Protein AF-A0A351T7I1-F1 (afdb_monomer)

Structure (mmCIF, N/CA/C/O backbone):
data_AF-A0A351T7I1-F1
#
_entry.id   AF-A0A351T7I1-F1
#
loop_
_atom_site.group_PDB
_atom_site.id
_atom_site.type_symbol
_atom_site.label_atom_id
_atom_site.label_alt_id
_atom_site.label_comp_id
_atom_site.label_asym_id
_atom_site.label_entity_id
_atom_site.label_seq_id
_atom_site.pdbx_PDB_ins_code
_atom_site.Cartn_x
_atom_site.Cartn_y
_atom_site.Cartn_z
_atom_site.occupancy
_atom_site.B_iso_or_equiv
_atom_site.auth_seq_id
_atom_site.auth_comp_id
_atom_site.auth_asym_id
_atom_site.auth_atom_id
_atom_site.pdbx_PDB_model_num
ATOM 1 N N . MET A 1 1 ? -31.866 33.712 -40.958 1.00 35.97 1 MET A N 1
ATOM 2 C CA . MET A 1 1 ? -32.653 33.539 -39.718 1.00 35.97 1 MET A CA 1
ATOM 3 C C . MET A 1 1 ? -33.339 32.184 -39.784 1.00 35.97 1 MET A C 1
ATOM 5 O O . MET A 1 1 ? -33.929 31.928 -40.823 1.00 35.97 1 MET A O 1
ATOM 9 N N . PRO A 1 2 ? -33.329 31.370 -38.721 1.00 48.91 2 PRO A N 1
ATOM 10 C CA . PRO A 1 2 ? -32.141 30.896 -38.009 1.00 48.91 2 PRO A CA 1
ATOM 11 C C . PRO A 1 2 ? -32.182 29.360 -37.841 1.00 48.91 2 PRO A C 1
ATOM 13 O O . PRO A 1 2 ? -33.133 28.839 -37.269 1.00 48.91 2 PRO A O 1
ATOM 16 N N . ASP A 1 3 ? -31.134 28.650 -38.259 1.00 34.06 3 ASP A N 1
ATOM 17 C CA . ASP A 1 3 ? -30.883 27.289 -37.772 1.00 34.06 3 ASP A CA 1
ATOM 18 C C . ASP A 1 3 ? -29.971 27.391 -36.551 1.00 34.06 3 ASP A C 1
ATOM 20 O O . ASP A 1 3 ? -28.804 27.785 -36.634 1.00 34.06 3 ASP A O 1
ATOM 24 N N . SER A 1 4 ? -30.566 27.135 -35.390 1.00 43.66 4 SER A N 1
ATOM 25 C CA . SER A 1 4 ? -29.918 27.153 -34.087 1.00 43.66 4 SER A CA 1
ATOM 26 C C . SER A 1 4 ? -28.793 26.126 -34.033 1.00 43.66 4 SER A C 1
ATOM 28 O O . SER A 1 4 ? -29.023 24.922 -33.950 1.00 43.66 4 SER A O 1
ATOM 30 N N . VAL A 1 5 ? -27.561 26.629 -34.008 1.00 42.84 5 VAL A N 1
ATOM 31 C CA . VAL A 1 5 ? -26.395 25.911 -33.499 1.00 42.84 5 VAL A CA 1
ATOM 32 C C . VAL A 1 5 ? -26.657 25.635 -32.021 1.00 42.84 5 VAL A C 1
ATOM 34 O O . VAL A 1 5 ? -26.597 26.540 -31.189 1.00 42.84 5 VAL A O 1
ATOM 37 N N . ILE A 1 6 ? -26.982 24.386 -31.692 1.00 46.44 6 ILE A N 1
ATOM 38 C CA . ILE A 1 6 ? -26.954 23.908 -30.313 1.00 46.44 6 ILE A CA 1
ATOM 39 C C . ILE A 1 6 ? -25.480 23.895 -29.909 1.00 46.44 6 ILE A C 1
ATOM 41 O O . ILE A 1 6 ? -24.714 23.004 -30.267 1.00 46.44 6 ILE A O 1
ATOM 45 N N . ALA A 1 7 ? -25.074 24.946 -29.202 1.00 37.66 7 ALA A N 1
ATOM 46 C CA . ALA A 1 7 ? -23.860 24.963 -28.412 1.00 37.66 7 ALA A CA 1
ATOM 47 C C . ALA A 1 7 ? -24.045 23.973 -27.253 1.00 37.66 7 ALA A C 1
ATOM 49 O O . ALA A 1 7 ? -24.455 24.343 -26.153 1.00 37.66 7 ALA A O 1
ATOM 50 N N . GLU A 1 8 ? 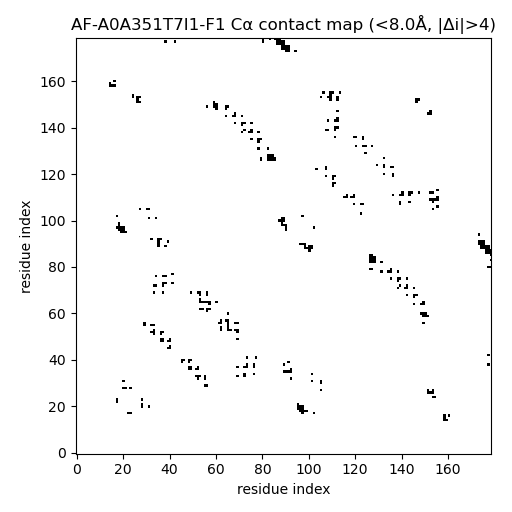-23.788 22.692 -27.514 1.00 33.78 8 GLU A N 1
ATOM 51 C CA . GLU A 1 8 ? -23.662 21.689 -26.462 1.00 33.78 8 GLU A CA 1
ATOM 52 C C . GLU A 1 8 ? -22.316 21.896 -25.764 1.00 33.78 8 GLU A C 1
ATOM 54 O O . GLU A 1 8 ? -21.260 21.387 -26.144 1.00 33.78 8 GLU A O 1
ATOM 59 N N . THR A 1 9 ? -22.381 22.759 -24.754 1.00 40.06 9 THR A N 1
ATOM 60 C CA . THR A 1 9 ? -21.375 23.020 -23.733 1.00 40.06 9 THR A CA 1
ATOM 61 C C . THR A 1 9 ? -20.811 21.703 -23.202 1.00 40.06 9 THR A C 1
ATOM 6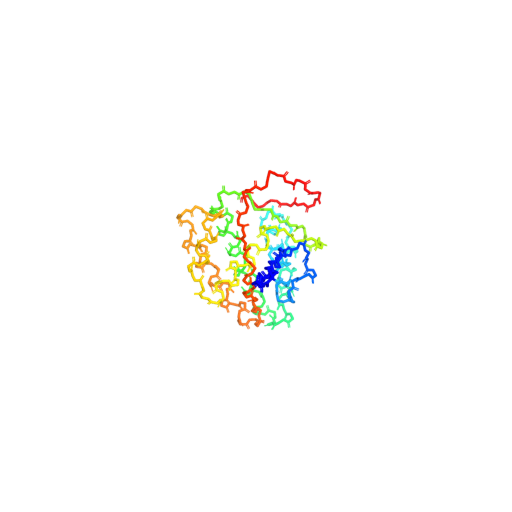3 O O . THR A 1 9 ? -21.379 21.067 -22.316 1.00 40.06 9 THR A O 1
ATOM 66 N N . SER A 1 10 ? -19.660 21.300 -23.741 1.00 37.66 10 SER A N 1
ATOM 67 C CA . SER A 1 10 ? -18.830 20.233 -23.191 1.00 37.66 10 SER A CA 1
ATOM 68 C C . SER A 1 10 ? -18.263 20.699 -21.854 1.00 37.66 10 SER A C 1
ATOM 70 O O . SER A 1 10 ? -17.194 21.304 -21.781 1.00 37.66 10 SER A O 1
ATOM 72 N N . ALA A 1 11 ? -18.999 20.420 -20.781 1.00 36.00 11 ALA A N 1
ATOM 73 C CA . ALA A 1 11 ? -18.494 20.444 -19.418 1.00 36.00 11 ALA A CA 1
ATOM 74 C C . ALA A 1 11 ? -17.509 19.276 -19.240 1.00 36.00 11 ALA A C 1
ATOM 76 O O . ALA A 1 11 ? -17.814 18.250 -18.636 1.00 36.00 11 ALA A O 1
ATOM 77 N N . LEU A 1 12 ? -16.312 19.419 -19.812 1.00 37.28 12 LEU A N 1
ATOM 78 C CA . LEU A 1 12 ? -15.151 18.629 -19.429 1.00 37.28 12 LEU A CA 1
ATOM 79 C C . LEU A 1 12 ? -14.762 19.079 -18.022 1.00 37.28 12 LEU A C 1
ATOM 81 O O . LEU A 1 12 ? -13.966 19.997 -17.839 1.00 37.28 12 LEU A O 1
ATOM 85 N N . SER A 1 13 ? -15.373 18.459 -17.017 1.00 38.31 13 SER A N 1
ATOM 86 C CA . SER A 1 13 ? -14.914 18.552 -15.640 1.00 38.31 13 SER A CA 1
ATOM 87 C C . SER A 1 13 ? -13.460 18.097 -15.620 1.00 38.31 13 SER A C 1
ATOM 89 O O . SER A 1 13 ? -13.172 16.914 -15.797 1.00 38.31 13 SER A O 1
ATOM 91 N N . THR A 1 14 ? -12.529 19.030 -15.442 1.00 42.66 14 THR A N 1
ATOM 92 C CA . THR A 1 14 ? -11.134 18.725 -15.138 1.00 42.66 14 THR A CA 1
ATOM 93 C C . THR A 1 14 ? -11.125 17.971 -13.813 1.00 42.66 14 THR A C 1
ATOM 95 O O . THR A 1 14 ? -11.139 18.582 -12.746 1.00 42.66 14 THR A O 1
ATOM 98 N N . ILE A 1 15 ? -11.193 16.638 -13.858 1.00 53.66 15 ILE A N 1
ATOM 99 C CA . ILE A 1 15 ? -11.090 15.806 -12.661 1.00 53.66 15 ILE A CA 1
ATOM 100 C C . ILE A 1 15 ? -9.642 15.936 -12.187 1.00 53.66 15 ILE A C 1
ATOM 102 O O . ILE A 1 15 ? -8.748 15.242 -12.662 1.00 53.66 15 ILE A O 1
ATOM 106 N N . SER A 1 16 ? -9.403 16.907 -11.309 1.00 62.88 16 SER A N 1
ATOM 107 C CA . SER A 1 16 ? -8.103 17.130 -10.691 1.00 62.88 16 SER A CA 1
ATOM 108 C C . SER A 1 16 ? -7.795 15.946 -9.782 1.00 62.88 16 SER A C 1
ATOM 110 O O . SER A 1 16 ? -8.595 15.621 -8.903 1.00 62.88 16 SER A O 1
ATOM 112 N N . SER A 1 17 ? -6.639 15.310 -9.975 1.00 73.44 17 SER A N 1
ATOM 113 C CA . SER A 1 17 ? -6.158 14.274 -9.059 1.00 73.44 17 SER A CA 1
ATOM 114 C C . SER A 1 17 ? -6.070 14.833 -7.633 1.00 73.44 17 SER A C 1
ATOM 116 O O . SER A 1 17 ? -5.727 16.012 -7.468 1.00 73.44 17 SER A O 1
ATOM 118 N N . PRO A 1 18 ? -6.375 14.028 -6.600 1.00 79.75 18 PRO A N 1
ATOM 119 C CA . PRO A 1 18 ? -6.247 14.473 -5.221 1.00 79.75 18 PRO A CA 1
ATOM 120 C C . PRO A 1 18 ? -4.785 14.816 -4.921 1.00 79.75 18 PRO A C 1
ATOM 122 O O . PRO A 1 18 ? -3.872 14.070 -5.266 1.00 79.75 18 PRO A O 1
ATOM 125 N N . THR A 1 19 ? -4.568 15.952 -4.268 1.00 85.62 19 THR A N 1
ATOM 126 C CA . THR A 1 19 ? -3.237 16.444 -3.864 1.00 85.62 19 THR A CA 1
ATOM 127 C C . THR A 1 19 ? -3.087 16.521 -2.350 1.00 85.62 19 THR A C 1
ATOM 129 O O . THR A 1 19 ? -2.018 16.866 -1.843 1.00 85.62 19 THR A O 1
ATOM 132 N N . LYS A 1 20 ? -4.145 16.185 -1.606 1.00 87.12 20 LYS A N 1
ATOM 133 C CA . LYS A 1 20 ? -4.181 16.166 -0.144 1.00 87.12 20 LYS A CA 1
ATOM 134 C C . LYS A 1 20 ? -4.864 14.904 0.367 1.00 87.12 20 LYS A C 1
ATOM 136 O O . LYS A 1 20 ? -5.772 14.373 -0.270 1.00 87.12 20 LYS A O 1
ATOM 141 N N . LEU A 1 21 ? -4.453 14.441 1.546 1.00 86.81 21 LEU A N 1
ATOM 142 C CA . LEU A 1 21 ? -5.051 13.267 2.187 1.00 86.81 21 LEU A CA 1
ATOM 143 C C . LEU A 1 21 ? -6.524 13.484 2.563 1.00 86.81 21 LEU A C 1
ATOM 145 O O . LEU A 1 21 ? -7.311 12.541 2.528 1.00 86.81 21 LEU A O 1
ATOM 149 N N . ASP A 1 22 ? -6.933 14.706 2.902 1.00 88.88 22 ASP A N 1
ATOM 150 C CA . ASP A 1 22 ? -8.320 15.026 3.265 1.00 88.88 22 ASP A CA 1
ATOM 151 C C . ASP A 1 22 ? -9.314 14.862 2.101 1.00 88.88 22 ASP A C 1
ATOM 153 O O . ASP A 1 22 ? -10.501 14.670 2.353 1.00 88.88 22 ASP A O 1
ATOM 157 N N . GLN A 1 23 ? -8.838 14.826 0.855 1.00 86.75 23 GLN A N 1
ATOM 158 C CA . GLN A 1 23 ? -9.645 14.572 -0.343 1.00 86.75 23 GLN A CA 1
ATOM 159 C C . GLN A 1 23 ? -9.907 13.079 -0.594 1.00 86.75 23 GLN A C 1
ATOM 161 O O . GLN A 1 23 ? -10.782 12.736 -1.384 1.00 86.75 23 GLN A O 1
ATOM 166 N N . LEU A 1 24 ? -9.162 12.190 0.068 1.00 88.31 24 LEU A N 1
ATOM 167 C CA . LEU A 1 24 ? -9.320 10.740 -0.053 1.00 88.31 24 LEU A CA 1
ATOM 168 C C . LEU A 1 24 ? -10.485 10.222 0.804 1.00 88.31 24 LEU A C 1
ATOM 170 O O . LEU A 1 24 ? -10.850 10.835 1.808 1.00 88.31 24 LEU A O 1
ATOM 174 N N . SER A 1 25 ? -11.044 9.060 0.473 1.00 90.31 25 SER A N 1
ATOM 175 C CA . SER A 1 25 ? -11.952 8.335 1.374 1.00 90.31 25 SER A CA 1
ATOM 176 C C . SER A 1 25 ? -11.238 7.908 2.664 1.00 90.31 25 SER A C 1
ATOM 178 O O . SER A 1 25 ? -10.008 7.862 2.735 1.00 90.31 25 SER A O 1
ATOM 180 N N . ARG A 1 26 ? -11.993 7.562 3.717 1.00 91.50 26 ARG A N 1
ATOM 181 C CA . ARG A 1 26 ? -11.400 7.087 4.982 1.00 91.50 26 ARG A CA 1
ATOM 182 C C . ARG A 1 26 ? -10.486 5.877 4.750 1.00 91.50 26 ARG A C 1
ATOM 184 O O . ARG A 1 26 ? -9.399 5.830 5.317 1.00 91.50 26 ARG A O 1
ATOM 191 N N . GLN A 1 27 ? -10.918 4.931 3.919 1.00 92.06 27 GLN A N 1
ATOM 192 C CA . GLN A 1 27 ? -10.184 3.707 3.597 1.00 92.06 27 GLN A CA 1
ATOM 193 C C . GLN A 1 27 ? -8.863 4.030 2.891 1.00 92.06 27 GLN A C 1
ATOM 195 O O . GLN A 1 27 ? -7.807 3.555 3.307 1.00 92.06 27 GLN A O 1
ATOM 200 N N . GLU A 1 28 ? -8.904 4.901 1.882 1.00 92.88 28 GLU A N 1
ATOM 201 C CA . GLU A 1 28 ? -7.706 5.361 1.175 1.00 92.88 28 GLU A CA 1
ATOM 202 C C . GLU A 1 28 ? -6.739 6.094 2.108 1.00 92.88 28 GLU A C 1
ATOM 204 O O . GLU A 1 28 ? -5.541 5.855 2.026 1.00 92.88 28 GLU A O 1
ATOM 209 N N . ARG A 1 29 ? -7.226 6.934 3.035 1.00 92.50 29 ARG A N 1
ATOM 210 C CA . ARG A 1 29 ? -6.361 7.618 4.015 1.00 92.50 29 ARG A CA 1
ATOM 211 C C . ARG A 1 29 ? -5.625 6.635 4.920 1.00 92.50 29 ARG A C 1
ATOM 213 O O . ARG A 1 29 ? -4.430 6.810 5.145 1.00 92.50 29 ARG A O 1
ATOM 220 N N . VAL A 1 30 ? -6.317 5.611 5.424 1.00 93.19 30 VAL A N 1
ATOM 221 C CA . VAL A 1 30 ? -5.700 4.570 6.263 1.00 93.19 30 VAL A CA 1
ATOM 222 C C . VAL A 1 30 ? -4.596 3.858 5.484 1.00 93.19 30 VAL A C 1
ATOM 224 O O . VAL A 1 30 ? -3.469 3.763 5.969 1.00 93.19 30 VAL A O 1
ATOM 227 N N . VAL A 1 31 ? -4.878 3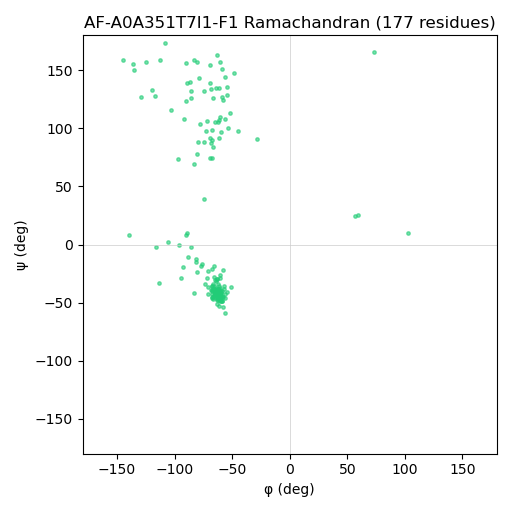.434 4.249 1.00 94.38 31 VAL A N 1
ATOM 228 C CA . VAL A 1 31 ? -3.883 2.751 3.409 1.00 94.38 31 VAL A CA 1
ATOM 229 C C . VAL A 1 31 ? -2.747 3.690 2.988 1.00 94.38 31 VAL A C 1
ATOM 231 O O . VAL A 1 31 ? -1.600 3.259 2.964 1.00 94.38 31 VAL A O 1
ATOM 234 N N . ALA A 1 32 ? -3.007 4.973 2.734 1.00 93.69 32 ALA A N 1
ATOM 235 C CA . ALA A 1 32 ? -1.982 5.963 2.394 1.00 93.69 32 ALA A CA 1
ATOM 236 C C . ALA A 1 32 ? -0.992 6.184 3.546 1.00 93.69 32 ALA A C 1
ATOM 238 O O . ALA A 1 32 ? 0.222 6.168 3.348 1.00 93.69 32 ALA A O 1
ATOM 239 N N . LEU A 1 33 ? -1.499 6.349 4.771 1.00 92.69 33 LEU A N 1
ATOM 240 C CA . LEU A 1 33 ? -0.660 6.480 5.964 1.00 92.69 33 LEU A CA 1
ATOM 241 C C . LEU A 1 33 ? 0.127 5.193 6.231 1.00 92.69 33 LEU A C 1
ATOM 243 O O . LEU A 1 33 ? 1.318 5.243 6.539 1.00 92.69 33 LEU A O 1
ATOM 247 N N . ALA A 1 34 ? -0.512 4.037 6.047 1.00 93.81 34 ALA A N 1
ATOM 248 C CA . ALA A 1 34 ? 0.144 2.742 6.137 1.00 93.81 34 ALA A CA 1
ATOM 249 C C . ALA A 1 34 ? 1.274 2.599 5.097 1.00 93.81 34 ALA A C 1
ATOM 251 O O . ALA A 1 34 ? 2.382 2.189 5.439 1.00 93.81 34 ALA A O 1
ATOM 252 N N . LEU A 1 35 ? 1.043 2.999 3.843 1.00 93.44 35 LEU A N 1
ATOM 253 C CA . LEU A 1 35 ? 2.059 3.015 2.787 1.00 93.44 35 LEU A CA 1
ATOM 254 C C . LEU A 1 35 ? 3.277 3.844 3.208 1.00 93.44 35 LEU A C 1
ATOM 256 O O . LEU A 1 35 ? 4.407 3.373 3.093 1.00 93.44 35 LEU A O 1
ATOM 260 N N . ARG A 1 36 ? 3.059 5.039 3.767 1.00 93.38 36 ARG A N 1
ATOM 261 C CA . ARG A 1 36 ? 4.147 5.899 4.260 1.00 93.38 36 ARG A CA 1
ATOM 262 C C . ARG A 1 36 ? 4.937 5.268 5.388 1.00 93.38 36 ARG A C 1
ATOM 264 O O . ARG A 1 36 ? 6.161 5.297 5.345 1.00 93.38 36 ARG A O 1
ATOM 271 N N . HIS A 1 37 ? 4.263 4.689 6.381 1.00 92.25 37 HIS A N 1
ATOM 272 C CA . HIS A 1 37 ? 4.944 4.001 7.478 1.00 92.25 37 HIS A CA 1
ATOM 273 C C . HIS A 1 37 ? 5.731 2.780 6.990 1.00 92.25 37 HIS A C 1
ATOM 275 O O . HIS A 1 37 ? 6.837 2.547 7.471 1.00 92.25 37 HIS A O 1
ATOM 281 N N . ALA A 1 38 ? 5.207 2.036 6.013 1.00 91.81 38 ALA A N 1
ATOM 282 C CA . ALA A 1 38 ? 5.911 0.908 5.412 1.00 91.81 38 ALA A CA 1
ATOM 283 C C . ALA A 1 38 ? 7.153 1.360 4.623 1.00 91.81 38 ALA A C 1
ATOM 285 O O . ALA A 1 38 ? 8.227 0.801 4.824 1.00 91.81 38 ALA A O 1
ATOM 286 N N . MET A 1 39 ? 7.034 2.388 3.775 1.00 91.06 39 MET A N 1
ATOM 287 C CA . MET A 1 39 ? 8.170 2.945 3.025 1.00 91.06 39 MET A CA 1
ATOM 288 C C . MET A 1 39 ? 9.226 3.536 3.964 1.00 91.06 39 MET A C 1
ATOM 290 O O . MET A 1 39 ? 10.406 3.226 3.837 1.00 91.06 39 MET A O 1
ATOM 294 N N . HIS A 1 40 ? 8.806 4.307 4.972 1.00 89.38 40 HIS A N 1
ATOM 295 C CA . HIS A 1 40 ? 9.717 4.861 5.971 1.00 89.38 40 HIS A CA 1
ATOM 296 C C . HIS A 1 40 ? 10.418 3.766 6.788 1.00 89.38 40 HIS A C 1
ATOM 298 O O . HIS A 1 40 ? 11.615 3.864 7.029 1.00 89.38 40 HIS A O 1
ATOM 304 N N . GLY A 1 41 ? 9.704 2.704 7.172 1.00 87.62 41 GLY A N 1
ATOM 305 C CA . GLY A 1 41 ? 10.278 1.575 7.906 1.00 87.62 41 GLY A CA 1
ATOM 306 C C . GLY A 1 41 ? 11.215 0.689 7.076 1.00 87.62 41 GLY A C 1
ATOM 307 O O . GLY A 1 41 ? 12.043 -0.004 7.655 1.00 87.62 41 GLY A O 1
ATOM 308 N N . ILE A 1 42 ? 11.093 0.691 5.743 1.00 85.62 42 ILE A N 1
ATOM 309 C CA . ILE A 1 42 ? 12.002 -0.033 4.837 1.00 85.62 42 ILE A CA 1
ATOM 310 C C . ILE A 1 42 ? 13.270 0.779 4.565 1.00 85.62 42 ILE A C 1
ATOM 312 O O . ILE A 1 42 ? 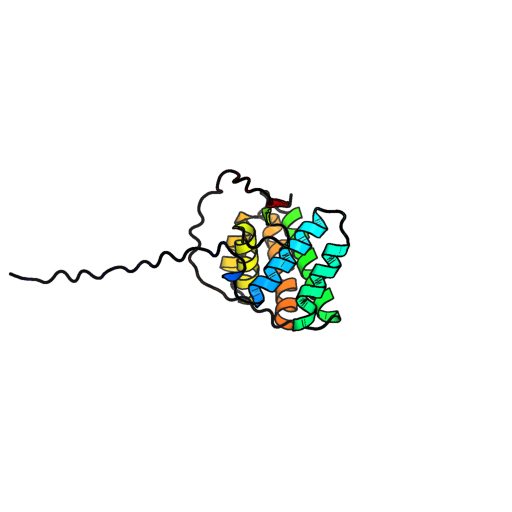14.357 0.210 4.561 1.00 85.62 42 ILE A O 1
ATOM 316 N N . CYS A 1 43 ? 13.144 2.093 4.364 1.00 81.38 43 CYS A N 1
ATOM 317 C CA . CYS A 1 43 ? 14.291 2.968 4.111 1.00 81.38 43 CYS A CA 1
ATOM 318 C C . CYS A 1 43 ? 15.049 3.368 5.390 1.00 81.38 43 CYS A C 1
ATOM 320 O O . CYS A 1 43 ? 16.210 3.762 5.317 1.00 81.38 43 CYS A O 1
ATOM 322 N N . GLY A 1 44 ? 14.387 3.336 6.548 1.00 78.88 44 GLY A N 1
ATOM 323 C CA . GLY A 1 44 ? 14.919 3.808 7.825 1.00 78.88 44 GLY A CA 1
ATOM 324 C C . GLY A 1 44 ? 15.250 2.692 8.817 1.00 78.88 44 GLY A C 1
ATOM 325 O O . GLY A 1 44 ? 14.939 1.523 8.617 1.00 78.88 44 GLY A O 1
ATOM 326 N N . THR A 1 45 ? 15.858 3.073 9.941 1.00 67.50 45 THR A N 1
ATOM 327 C CA . THR A 1 45 ? 16.146 2.179 11.080 1.00 67.50 45 THR A CA 1
ATOM 328 C C . THR A 1 45 ? 15.078 2.244 12.177 1.00 67.50 45 THR A C 1
ATOM 330 O O . THR A 1 45 ? 15.183 1.546 13.189 1.00 67.50 45 THR A O 1
ATOM 333 N N . ASP A 1 46 ? 14.040 3.068 11.998 1.00 77.62 46 ASP A N 1
ATOM 334 C CA . ASP A 1 46 ? 13.007 3.268 13.008 1.00 77.62 46 ASP A CA 1
ATOM 335 C C . ASP A 1 46 ? 11.995 2.115 13.035 1.00 77.62 46 ASP A C 1
ATOM 337 O O . ASP A 1 46 ? 11.076 2.008 12.217 1.00 77.62 46 ASP A O 1
ATOM 341 N N . SER A 1 47 ? 12.139 1.264 14.049 1.00 78.19 47 SER A N 1
ATOM 342 C CA . SER A 1 47 ? 11.218 0.157 14.293 1.00 78.19 47 SER A CA 1
ATOM 343 C C . SER A 1 47 ? 9.810 0.600 14.724 1.00 78.19 47 SER A C 1
ATOM 345 O O . SER A 1 47 ? 8.857 -0.163 14.540 1.00 78.19 47 SER A O 1
ATOM 347 N N . ALA A 1 48 ? 9.635 1.827 15.240 1.00 85.00 48 ALA A N 1
ATOM 348 C CA . ALA A 1 48 ? 8.330 2.337 15.664 1.00 85.00 48 ALA A CA 1
ATOM 349 C C . ALA A 1 48 ? 7.364 2.504 14.481 1.00 85.00 48 ALA A C 1
ATOM 351 O O . ALA A 1 48 ? 6.152 2.324 14.639 1.00 85.00 48 ALA A O 1
ATOM 352 N N . CYS A 1 49 ? 7.888 2.738 13.274 1.00 83.81 49 CYS A N 1
ATOM 353 C CA . CYS A 1 49 ? 7.098 2.798 12.046 1.00 83.81 49 CYS A CA 1
ATOM 354 C C . CYS A 1 49 ? 6.289 1.517 11.798 1.00 83.81 49 CYS A C 1
ATOM 356 O O . CYS A 1 49 ? 5.137 1.596 11.370 1.00 83.81 49 CYS A O 1
ATOM 358 N N . TRP A 1 50 ? 6.822 0.344 12.152 1.00 86.50 50 TRP A N 1
ATOM 359 C CA . TRP A 1 50 ? 6.085 -0.918 12.047 1.00 86.50 50 TRP A CA 1
ATOM 360 C C . TRP A 1 50 ? 4.921 -0.991 13.033 1.00 86.50 50 TRP A C 1
ATOM 362 O O . TRP A 1 50 ? 3.861 -1.518 12.694 1.00 86.50 50 TRP A O 1
ATOM 372 N N . SER A 1 51 ? 5.088 -0.426 14.230 1.00 88.75 51 SER A N 1
ATOM 373 C CA . SER A 1 51 ? 4.014 -0.337 15.221 1.00 88.75 51 SER A CA 1
ATOM 374 C C . SER A 1 51 ? 2.893 0.586 14.765 1.00 88.75 51 SER A C 1
ATOM 376 O O . SER A 1 51 ? 1.723 0.205 14.822 1.00 88.75 51 SER A O 1
ATOM 378 N N . HIS A 1 52 ? 3.238 1.760 14.236 1.00 88.75 52 HIS A N 1
ATOM 379 C CA . HIS A 1 52 ? 2.262 2.679 13.654 1.00 88.75 52 HIS A CA 1
ATOM 380 C C . HIS A 1 52 ? 1.545 2.068 12.445 1.00 88.75 52 HIS A C 1
ATOM 382 O O . HIS A 1 52 ? 0.327 2.209 12.321 1.00 88.75 52 HIS A O 1
ATOM 388 N N . LEU A 1 53 ? 2.270 1.305 11.620 1.00 89.62 53 LEU A N 1
ATOM 389 C CA . LEU A 1 53 ? 1.716 0.608 10.466 1.00 89.62 53 LEU A CA 1
ATOM 390 C C . LEU A 1 53 ? 0.563 -0.321 10.850 1.00 89.62 53 LEU A C 1
ATOM 392 O O . LEU A 1 53 ? -0.549 -0.148 10.360 1.00 89.62 53 LEU A O 1
ATOM 396 N N . TRP A 1 54 ? 0.790 -1.300 11.731 1.00 89.88 54 TRP A N 1
ATOM 397 C CA . TRP A 1 54 ? -0.290 -2.225 12.090 1.00 89.88 54 TRP A CA 1
ATOM 398 C C . TRP A 1 54 ? -1.351 -1.549 12.967 1.00 89.88 54 TRP A C 1
ATOM 400 O O . TRP A 1 54 ? -2.525 -1.897 12.867 1.00 89.88 54 TRP A O 1
ATOM 410 N N . THR A 1 55 ? -0.993 -0.544 13.771 1.00 91.69 55 THR A N 1
ATOM 411 C CA . THR A 1 55 ? -1.982 0.202 14.570 1.00 91.69 55 THR A CA 1
ATOM 412 C C . THR A 1 55 ? -2.982 0.948 13.682 1.00 91.69 55 THR A C 1
ATOM 414 O O . THR A 1 55 ? -4.141 1.066 14.063 1.00 91.69 55 THR A O 1
ATOM 417 N N . SER A 1 56 ? -2.588 1.367 12.471 1.00 89.56 56 SER A N 1
ATOM 418 C CA . SER A 1 56 ? -3.502 2.011 11.514 1.00 89.56 56 SER A CA 1
ATOM 419 C C . SER A 1 56 ? -4.654 1.106 11.052 1.00 89.56 56 SER A C 1
ATOM 421 O O . SER A 1 56 ? -5.748 1.599 10.804 1.00 89.56 56 SER A O 1
ATOM 423 N N . PHE A 1 57 ? -4.438 -0.214 11.004 1.00 91.25 57 PHE A N 1
ATOM 424 C CA . PHE A 1 57 ? -5.445 -1.202 10.596 1.00 91.25 57 PHE A CA 1
ATOM 425 C C . PHE A 1 57 ? -6.240 -1.788 11.770 1.00 91.25 57 PHE A C 1
ATOM 427 O O . PHE A 1 57 ? -7.312 -2.363 11.579 1.00 91.25 57 PHE A O 1
ATOM 434 N N . ALA A 1 58 ? -5.714 -1.685 12.995 1.00 91.94 58 ALA A N 1
ATOM 435 C CA . ALA A 1 58 ? -6.309 -2.303 14.178 1.00 91.94 58 ALA A CA 1
ATOM 436 C C . ALA A 1 58 ? -7.769 -1.884 14.451 1.00 91.94 58 ALA A C 1
ATOM 438 O O . ALA A 1 58 ? -8.543 -2.770 14.823 1.00 91.94 58 ALA A O 1
ATOM 439 N N . PRO A 1 59 ? -8.186 -0.617 14.237 1.00 92.00 59 PRO A N 1
ATOM 440 C CA . PRO A 1 59 ? -9.580 -0.213 14.408 1.00 92.00 59 PRO A CA 1
ATOM 441 C C . PRO A 1 59 ? -10.563 -0.953 13.494 1.00 92.00 59 PRO A C 1
ATOM 443 O O . PRO A 1 59 ? -11.719 -1.121 13.870 1.00 92.00 59 PRO A O 1
ATOM 446 N N . ASP A 1 60 ? -10.123 -1.394 12.314 1.00 90.81 60 ASP A N 1
ATOM 447 C CA . ASP A 1 60 ? -11.013 -1.963 11.298 1.00 90.81 60 ASP A CA 1
ATOM 448 C C . ASP A 1 60 ? -11.091 -3.499 11.361 1.00 90.81 60 ASP A C 1
ATOM 450 O O . ASP A 1 60 ? -12.126 -4.079 11.034 1.00 90.81 60 ASP A O 1
ATOM 454 N N . CYS A 1 61 ? -10.028 -4.179 11.812 1.00 89.81 61 CYS A N 1
ATOM 455 C CA . CYS A 1 61 ? -9.982 -5.650 11.806 1.00 89.81 61 CYS A CA 1
ATOM 456 C C . CYS A 1 61 ? -9.353 -6.319 13.027 1.00 89.81 61 CYS A C 1
ATOM 458 O O . CYS A 1 61 ? -9.164 -7.538 13.054 1.00 89.81 61 CYS A O 1
ATOM 460 N N . GLY A 1 62 ? -9.056 -5.540 14.063 1.00 92.44 62 GLY A N 1
ATOM 461 C CA . GLY A 1 62 ? -8.415 -6.033 15.270 1.00 92.44 62 GLY A CA 1
ATOM 462 C C . GLY A 1 62 ? -6.933 -6.355 15.071 1.00 92.44 62 GLY A C 1
ATOM 463 O O . GLY A 1 62 ? -6.408 -6.468 13.964 1.00 92.44 62 GLY A O 1
ATOM 464 N N . VAL A 1 63 ? -6.230 -6.516 16.190 1.00 92.25 63 VAL A N 1
ATOM 465 C CA . VAL A 1 63 ? -4.760 -6.554 16.234 1.00 92.25 63 VAL A CA 1
ATOM 466 C C . VAL A 1 63 ? -4.158 -7.689 15.395 1.00 92.25 63 VAL A C 1
ATOM 468 O O . VAL A 1 63 ? -3.155 -7.496 14.708 1.00 92.25 63 VAL A O 1
ATOM 471 N N . ALA A 1 64 ? -4.754 -8.884 15.435 1.00 91.75 64 ALA A N 1
ATOM 472 C CA . ALA A 1 64 ? -4.211 -10.047 14.735 1.00 91.75 64 ALA A CA 1
ATOM 473 C C . ALA A 1 64 ? -4.279 -9.894 13.205 1.00 91.75 64 ALA A C 1
ATOM 475 O O . ALA A 1 64 ? -3.289 -10.150 12.518 1.00 91.75 64 ALA A O 1
ATOM 476 N N . ALA A 1 65 ? -5.421 -9.453 12.666 1.00 91.00 65 ALA A N 1
ATOM 477 C CA . ALA A 1 65 ? -5.574 -9.215 11.231 1.00 91.00 65 ALA A CA 1
ATOM 478 C C . ALA A 1 65 ? -4.781 -7.981 10.782 1.00 91.00 65 ALA A C 1
ATOM 480 O O . ALA A 1 65 ? -4.132 -8.018 9.739 1.00 91.00 65 ALA A O 1
ATOM 481 N N . ALA A 1 66 ? -4.720 -6.945 11.616 1.00 92.62 66 ALA A N 1
ATOM 482 C CA . ALA A 1 66 ? -3.933 -5.748 11.362 1.00 92.62 66 ALA A CA 1
ATOM 483 C C . ALA A 1 66 ? -2.432 -6.034 11.188 1.00 92.62 66 ALA A C 1
ATOM 485 O O . ALA A 1 66 ? -1.793 -5.496 10.285 1.00 92.62 66 ALA A O 1
ATOM 486 N N . ARG A 1 67 ? -1.86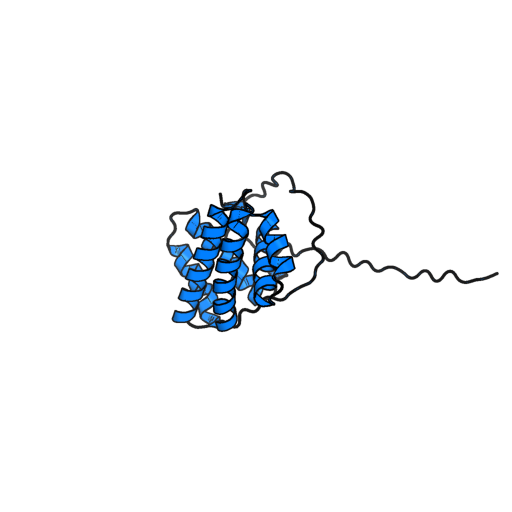1 -6.940 11.993 1.00 93.25 67 ARG A N 1
ATOM 487 C CA . ARG A 1 67 ? -0.467 -7.388 11.819 1.00 93.25 67 ARG A CA 1
ATOM 488 C C . ARG A 1 67 ? -0.254 -8.144 10.510 1.00 93.25 67 ARG A C 1
ATOM 490 O O . ARG A 1 67 ? 0.772 -7.951 9.861 1.00 93.25 67 ARG A O 1
ATOM 497 N N . LYS A 1 68 ? -1.224 -8.964 10.091 1.00 94.25 68 LYS A N 1
ATOM 498 C CA . LYS A 1 68 ? -1.184 -9.629 8.778 1.00 94.25 68 LYS A CA 1
ATOM 499 C C . LYS A 1 68 ? -1.246 -8.606 7.641 1.00 94.25 68 LYS A C 1
ATOM 501 O O . LYS A 1 68 ? -0.472 -8.723 6.696 1.00 94.25 68 LYS A O 1
ATOM 506 N N . ALA A 1 69 ? -2.106 -7.592 7.757 1.00 94.12 69 ALA A N 1
ATOM 507 C CA . ALA A 1 69 ? -2.234 -6.515 6.774 1.00 94.12 69 ALA A CA 1
ATOM 508 C C . ALA A 1 69 ? -0.926 -5.725 6.649 1.00 94.12 69 ALA A C 1
ATOM 510 O O . ALA A 1 69 ? -0.412 -5.549 5.547 1.00 94.12 69 ALA A O 1
ATOM 511 N N . ALA A 1 70 ? -0.331 -5.348 7.783 1.00 93.56 70 ALA A N 1
ATOM 512 C CA . ALA A 1 70 ? 0.969 -4.689 7.836 1.00 93.56 70 ALA A CA 1
ATOM 513 C C . ALA A 1 70 ? 2.078 -5.533 7.189 1.00 93.56 70 ALA A C 1
ATOM 515 O O . ALA A 1 70 ? 2.851 -5.016 6.388 1.00 93.56 70 ALA A O 1
ATOM 516 N N . GLY A 1 71 ? 2.134 -6.836 7.482 1.00 94.06 71 GLY A N 1
ATOM 517 C CA . GLY A 1 71 ? 3.112 -7.746 6.881 1.00 94.06 71 GLY A CA 1
ATOM 518 C C . GLY A 1 71 ? 2.947 -7.895 5.365 1.00 94.06 71 GLY A C 1
ATOM 519 O O . GLY A 1 71 ? 3.940 -7.858 4.635 1.00 94.06 71 GLY A O 1
ATOM 520 N N . ALA A 1 72 ? 1.707 -8.016 4.882 1.00 95.62 72 ALA A N 1
ATOM 521 C CA . ALA A 1 72 ? 1.408 -8.085 3.453 1.00 95.62 72 ALA A CA 1
ATOM 522 C C . ALA A 1 72 ? 1.770 -6.778 2.732 1.00 95.62 72 ALA A C 1
ATOM 524 O O . ALA A 1 72 ? 2.366 -6.814 1.657 1.00 95.62 72 ALA A O 1
ATOM 525 N N . LEU A 1 73 ? 1.485 -5.630 3.354 1.00 95.56 73 LEU A N 1
ATOM 526 C CA . LEU A 1 73 ? 1.838 -4.319 2.818 1.00 95.56 73 LEU A CA 1
ATOM 527 C C . LEU A 1 73 ? 3.357 -4.126 2.768 1.00 95.56 73 LEU A C 1
ATOM 529 O O . LEU A 1 73 ? 3.895 -3.702 1.751 1.00 95.56 73 LEU A O 1
ATOM 533 N N . ALA A 1 74 ? 4.064 -4.522 3.825 1.00 93.44 74 ALA A N 1
ATOM 534 C CA . ALA A 1 74 ? 5.522 -4.505 3.859 1.00 93.44 74 ALA A CA 1
ATOM 535 C C . ALA A 1 74 ? 6.131 -5.382 2.755 1.00 93.44 74 ALA A C 1
ATOM 537 O O . ALA A 1 74 ? 7.118 -5.005 2.130 1.00 93.44 74 ALA A O 1
ATOM 538 N N . ALA A 1 75 ? 5.548 -6.560 2.508 1.00 94.25 75 ALA A N 1
ATOM 539 C CA . ALA A 1 75 ? 5.988 -7.445 1.436 1.00 94.25 75 ALA A CA 1
ATOM 540 C C . ALA A 1 75 ? 5.759 -6.822 0.053 1.00 94.25 75 ALA A C 1
ATOM 542 O O . ALA A 1 75 ? 6.651 -6.899 -0.784 1.00 94.25 75 ALA A O 1
ATOM 543 N N . PHE A 1 76 ? 4.614 -6.172 -0.163 1.00 95.56 76 PHE A N 1
ATOM 544 C CA . PHE A 1 76 ? 4.342 -5.419 -1.387 1.00 95.56 76 PHE A CA 1
ATOM 545 C C . PHE A 1 76 ? 5.368 -4.302 -1.617 1.00 95.56 76 PHE A C 1
ATOM 547 O O . PHE A 1 76 ? 5.948 -4.239 -2.695 1.00 95.56 76 PHE A O 1
ATOM 554 N N . ILE A 1 77 ? 5.664 -3.481 -0.604 1.00 94.31 77 ILE A N 1
ATOM 555 C CA . ILE A 1 77 ? 6.639 -2.389 -0.755 1.00 94.31 77 ILE A CA 1
ATOM 556 C C . ILE A 1 77 ? 8.060 -2.909 -0.976 1.00 94.31 77 ILE A C 1
ATOM 558 O O . ILE A 1 77 ? 8.802 -2.314 -1.749 1.00 94.31 77 ILE A O 1
ATOM 562 N N . ARG A 1 78 ? 8.439 -4.044 -0.377 1.00 93.00 78 ARG A N 1
ATOM 563 C CA . ARG A 1 78 ? 9.728 -4.681 -0.685 1.00 93.00 78 ARG A CA 1
ATOM 564 C C . ARG A 1 78 ? 9.819 -5.129 -2.139 1.00 93.00 78 ARG A C 1
ATOM 566 O O . ARG A 1 78 ? 10.826 -4.853 -2.768 1.00 93.00 78 ARG A O 1
ATOM 573 N N . GLN A 1 79 ? 8.778 -5.772 -2.672 1.00 94.19 79 GLN A N 1
ATOM 574 C CA . GLN A 1 79 ? 8.749 -6.161 -4.088 1.00 94.19 79 GLN A CA 1
ATOM 575 C C . GLN A 1 79 ? 8.815 -4.937 -5.002 1.00 94.19 79 GLN A C 1
ATOM 577 O O . GLN A 1 79 ? 9.555 -4.929 -5.981 1.00 94.19 79 GLN A O 1
ATOM 582 N N . LEU A 1 80 ? 8.094 -3.875 -4.638 1.00 93.25 80 LEU A N 1
ATOM 583 C CA . LEU A 1 80 ? 8.144 -2.603 -5.345 1.00 93.25 80 LEU A CA 1
ATOM 584 C C . LEU A 1 80 ? 9.561 -2.027 -5.372 1.00 93.25 80 LEU A C 1
ATOM 586 O O . LEU A 1 80 ? 10.031 -1.708 -6.451 1.00 93.25 80 LEU A O 1
ATOM 590 N N . ALA A 1 81 ? 10.250 -1.969 -4.231 1.00 91.56 81 ALA A N 1
ATOM 591 C CA . ALA A 1 81 ? 11.638 -1.510 -4.153 1.00 91.56 81 ALA A CA 1
ATOM 592 C C . ALA A 1 81 ? 12.599 -2.405 -4.955 1.00 91.56 81 ALA A C 1
ATOM 594 O O . ALA A 1 81 ? 13.458 -1.913 -5.671 1.00 91.56 81 ALA A O 1
ATOM 595 N N . THR A 1 82 ? 12.438 -3.731 -4.887 1.00 92.50 82 THR A N 1
ATOM 596 C CA . THR A 1 82 ? 13.317 -4.681 -5.591 1.00 92.50 82 THR A CA 1
ATOM 597 C C . THR A 1 82 ? 13.264 -4.535 -7.110 1.00 92.50 82 THR A C 1
ATOM 599 O O . THR A 1 82 ? 14.295 -4.672 -7.761 1.00 92.50 82 THR A O 1
ATOM 602 N N . HIS A 1 83 ? 12.085 -4.268 -7.675 1.00 93.12 83 HIS A N 1
ATOM 603 C CA . HIS A 1 83 ? 11.904 -4.207 -9.127 1.00 93.12 83 HIS A CA 1
ATOM 604 C C . HIS A 1 83 ? 11.751 -2.785 -9.674 1.00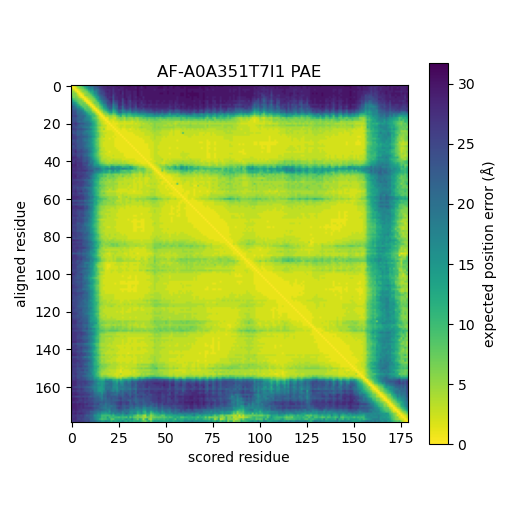 93.12 83 HIS A C 1
ATOM 606 O O . HIS A 1 83 ? 11.533 -2.635 -10.878 1.00 93.12 83 HIS A O 1
ATOM 612 N N . ALA A 1 84 ? 11.829 -1.757 -8.821 1.00 91.81 84 ALA A N 1
ATOM 613 C CA . ALA A 1 84 ? 11.610 -0.372 -9.210 1.00 91.81 84 ALA A CA 1
ATOM 614 C C . ALA A 1 84 ? 12.593 0.070 -10.306 1.00 91.81 84 ALA A C 1
ATOM 616 O O . ALA A 1 84 ? 13.806 -0.020 -10.155 1.00 91.81 84 ALA A O 1
ATOM 617 N N . THR A 1 85 ? 12.067 0.608 -11.407 1.00 89.94 85 THR A N 1
ATOM 618 C CA . THR A 1 85 ? 12.863 1.203 -12.499 1.00 89.94 85 THR A CA 1
ATOM 619 C C . THR A 1 85 ? 13.157 2.683 -12.267 1.00 89.94 85 THR A C 1
ATOM 621 O O . THR A 1 85 ? 13.944 3.293 -12.992 1.00 89.94 85 THR A O 1
ATOM 624 N N . ARG A 1 86 ? 12.493 3.287 -11.277 1.00 86.69 86 ARG A N 1
ATOM 625 C CA . ARG A 1 86 ? 12.582 4.704 -10.918 1.00 86.69 86 ARG A CA 1
ATOM 626 C C . ARG A 1 86 ? 12.472 4.882 -9.413 1.00 86.69 86 ARG A C 1
ATOM 628 O O . ARG A 1 86 ? 11.858 4.071 -8.728 1.00 86.69 86 ARG A O 1
ATOM 635 N N . GLN A 1 87 ? 12.966 6.014 -8.925 1.00 87.38 87 GLN A N 1
ATOM 636 C CA . GLN A 1 87 ? 12.723 6.422 -7.546 1.00 87.38 87 GLN A CA 1
ATOM 637 C C . GLN A 1 87 ? 11.232 6.684 -7.321 1.00 87.38 87 GLN A C 1
ATOM 639 O O . GLN A 1 87 ? 10.577 7.368 -8.113 1.00 87.38 87 GLN A O 1
ATOM 644 N N . ILE A 1 88 ? 10.714 6.159 -6.215 1.00 88.44 88 ILE A N 1
ATOM 645 C CA . ILE A 1 88 ? 9.320 6.338 -5.808 1.00 88.44 88 ILE A CA 1
ATOM 646 C C . ILE A 1 88 ? 9.283 7.376 -4.695 1.00 88.44 88 ILE A C 1
ATOM 648 O O . ILE A 1 88 ? 9.836 7.175 -3.614 1.00 88.44 88 ILE A O 1
ATOM 652 N N . SER A 1 89 ? 8.646 8.509 -4.968 1.00 89.88 89 SER A N 1
ATOM 653 C CA . SER A 1 89 ? 8.551 9.627 -4.035 1.00 89.88 89 SER A CA 1
ATOM 654 C C . SER A 1 89 ? 7.377 9.450 -3.081 1.00 89.88 89 SER A C 1
ATOM 656 O O . SER A 1 89 ? 6.241 9.249 -3.500 1.00 89.88 89 SER A O 1
ATOM 658 N N . TYR A 1 90 ? 7.611 9.633 -1.789 1.00 90.56 90 TYR A N 1
ATOM 659 C CA . TYR A 1 90 ? 6.557 9.611 -0.780 1.00 90.56 90 TYR A CA 1
ATOM 660 C C . TYR A 1 90 ? 6.724 10.746 0.223 1.00 90.56 90 TYR A C 1
ATOM 662 O O . TYR A 1 90 ? 7.815 11.287 0.417 1.00 90.56 90 TYR A O 1
ATOM 670 N N . HIS A 1 91 ? 5.624 11.144 0.854 1.00 90.81 91 HIS A N 1
ATOM 671 C CA . HIS A 1 91 ? 5.668 12.149 1.907 1.00 90.81 91 HIS A CA 1
ATOM 672 C C . HIS A 1 91 ? 5.869 11.493 3.274 1.00 90.81 91 HIS A C 1
ATOM 674 O O . HIS A 1 91 ? 5.504 10.339 3.502 1.00 90.81 91 HIS A O 1
ATOM 680 N N . GLN A 1 92 ? 6.412 12.254 4.225 1.00 87.12 92 GLN A N 1
ATOM 681 C CA . GLN A 1 92 ? 6.502 11.810 5.617 1.00 87.12 92 GLN A CA 1
ATOM 682 C C . GLN A 1 92 ? 5.106 11.498 6.201 1.00 87.12 92 GLN A C 1
ATOM 684 O O . GLN A 1 92 ? 4.123 12.135 5.801 1.00 87.12 92 GLN A O 1
ATOM 689 N N . PRO A 1 93 ? 4.986 10.573 7.175 1.00 84.50 93 PRO A N 1
ATOM 690 C CA . PRO A 1 93 ? 3.692 10.138 7.712 1.00 84.50 93 PRO A CA 1
ATOM 691 C C . PRO A 1 93 ? 2.753 11.268 8.163 1.00 84.50 93 PRO A C 1
ATOM 693 O O . PRO A 1 93 ? 1.555 11.194 7.919 1.00 84.50 93 PRO A O 1
ATOM 696 N N . LEU A 1 94 ? 3.289 12.345 8.747 1.00 83.81 94 LEU A N 1
ATOM 697 C CA . LEU A 1 94 ? 2.505 13.481 9.257 1.00 83.81 94 LEU A CA 1
ATOM 698 C C . LEU A 1 94 ? 2.172 14.553 8.201 1.00 83.81 94 LEU A C 1
ATOM 700 O O . LEU A 1 94 ? 1.511 15.541 8.510 1.00 83.81 94 LEU A O 1
ATOM 704 N N . CYS A 1 95 ? 2.636 14.402 6.960 1.00 88.94 95 CYS A N 1
ATOM 705 C CA . CYS A 1 95 ? 2.414 15.396 5.915 1.00 88.94 95 CYS A CA 1
ATOM 706 C C . CYS A 1 95 ? 0.956 15.359 5.404 1.00 88.94 95 CYS A C 1
ATOM 708 O O . CYS A 1 95 ? 0.468 14.287 5.049 1.00 88.94 95 CYS A O 1
ATOM 710 N N . PRO A 1 96 ? 0.247 16.496 5.284 1.00 88.25 96 PRO A N 1
ATOM 711 C CA . PRO A 1 96 ? -1.128 16.503 4.774 1.00 88.25 96 PRO A CA 1
ATOM 712 C C . PRO A 1 96 ? -1.221 16.349 3.245 1.00 88.25 96 PRO A C 1
ATOM 714 O O . PRO A 1 96 ? -2.287 16.018 2.723 1.00 88.25 96 PRO A O 1
ATOM 717 N N . CYS A 1 97 ? -0.130 16.606 2.519 1.00 90.00 97 CYS A N 1
ATOM 718 C CA . CYS A 1 97 ? -0.068 16.510 1.060 1.00 90.00 97 CYS A CA 1
ATOM 719 C C . CYS A 1 97 ? -0.157 15.054 0.606 1.00 90.00 97 CYS A C 1
ATOM 721 O O . CYS A 1 97 ? 0.243 14.173 1.352 1.00 90.00 97 CYS A O 1
ATOM 723 N N . LEU A 1 98 ? -0.626 14.803 -0.612 1.00 89.06 98 LEU A N 1
ATOM 724 C CA . LEU A 1 98 ? -0.610 13.504 -1.281 1.00 89.06 98 LEU A CA 1
ATOM 725 C C . LEU A 1 98 ? 0.262 13.606 -2.535 1.00 89.06 98 LEU A C 1
ATOM 727 O O . LEU A 1 98 ? 0.099 14.516 -3.346 1.00 89.06 98 LEU A O 1
ATOM 731 N N . GLY A 1 99 ? 1.219 12.693 -2.661 1.00 88.38 99 GLY A N 1
ATOM 732 C CA . GLY A 1 99 ? 2.104 12.589 -3.812 1.00 88.38 99 GLY A CA 1
ATOM 733 C C . GLY A 1 99 ? 1.464 11.815 -4.955 1.00 88.38 99 GLY A C 1
ATOM 734 O O . GLY A 1 99 ? 0.561 11.007 -4.751 1.00 88.38 99 GLY A O 1
ATOM 735 N N . GLU A 1 100 ? 1.978 12.036 -6.160 1.00 89.25 100 GLU A N 1
ATOM 736 C CA . GLU A 1 100 ? 1.548 11.311 -7.355 1.00 89.25 100 GLU A CA 1
ATOM 737 C C . GLU A 1 100 ? 1.786 9.803 -7.220 1.00 89.25 100 GLU A C 1
ATOM 739 O O . GLU A 1 100 ? 0.853 9.025 -7.396 1.00 89.25 100 GLU A O 1
ATOM 744 N N . ASP A 1 101 ? 2.988 9.393 -6.808 1.00 91.19 101 ASP A N 1
ATOM 745 C CA . ASP A 1 101 ? 3.299 7.976 -6.601 1.00 91.19 101 ASP A CA 1
ATOM 746 C C . ASP A 1 101 ? 2.413 7.347 -5.520 1.00 91.19 101 ASP A C 1
ATOM 748 O O . ASP A 1 101 ? 1.902 6.248 -5.698 1.00 91.19 101 ASP A O 1
ATOM 752 N N . GLU A 1 102 ? 2.158 8.061 -4.422 1.00 92.31 102 GLU A N 1
ATOM 753 C CA . GLU A 1 102 ? 1.265 7.587 -3.358 1.00 92.31 102 GLU A CA 1
ATOM 754 C C . GLU A 1 102 ? -0.151 7.350 -3.893 1.00 92.31 102 GLU A C 1
ATOM 756 O O . GLU A 1 102 ? -0.760 6.315 -3.618 1.00 92.31 102 GLU A O 1
ATOM 761 N N . HIS A 1 103 ? -0.662 8.283 -4.699 1.00 91.50 103 HIS A N 1
ATOM 762 C CA . HIS A 1 103 ? -1.966 8.149 -5.333 1.00 91.50 103 HIS A CA 1
ATOM 763 C C . HIS A 1 103 ? -2.010 6.979 -6.325 1.00 91.50 103 HIS A C 1
ATOM 765 O O . HIS A 1 103 ? -2.975 6.213 -6.344 1.00 91.50 103 HIS A O 1
ATOM 771 N N . ILE A 1 104 ? -0.958 6.800 -7.122 1.00 90.38 104 ILE A N 1
ATOM 772 C CA . ILE A 1 104 ? -0.876 5.714 -8.096 1.00 90.38 104 ILE A CA 1
ATOM 773 C C . ILE A 1 104 ? -0.784 4.347 -7.404 1.00 90.38 104 ILE A C 1
ATOM 775 O O . ILE A 1 104 ? -1.473 3.413 -7.815 1.00 90.38 104 ILE A O 1
ATOM 779 N N . LEU A 1 105 ? -0.026 4.221 -6.313 1.00 93.38 105 LEU A N 1
ATOM 780 C CA . LEU A 1 105 ? 0.033 2.983 -5.528 1.00 93.38 105 LEU A CA 1
ATOM 781 C C . LEU A 1 105 ? -1.323 2.635 -4.898 1.00 93.38 105 LEU A C 1
ATOM 783 O O . LEU A 1 105 ? -1.730 1.473 -4.929 1.00 93.38 105 LEU A O 1
ATOM 787 N N . LEU A 1 106 ? -2.064 3.627 -4.392 1.00 93.81 106 LEU A N 1
ATOM 788 C CA . LEU A 1 106 ? -3.445 3.422 -3.935 1.00 93.81 106 LEU A CA 1
ATOM 789 C C . LEU A 1 106 ? -4.342 2.933 -5.075 1.00 93.81 106 LEU A C 1
ATOM 791 O O . LEU A 1 106 ? -5.115 1.993 -4.892 1.00 93.81 106 LEU A O 1
ATOM 795 N N . LYS A 1 107 ? -4.202 3.520 -6.268 1.00 92.94 107 LYS A N 1
ATOM 796 C CA . LYS A 1 107 ? -4.954 3.108 -7.457 1.00 92.94 107 LYS A CA 1
ATOM 797 C C . LYS A 1 107 ? -4.610 1.683 -7.887 1.00 92.94 107 LYS A C 1
ATOM 799 O O . LYS A 1 107 ? -5.515 0.931 -8.229 1.00 92.94 107 LYS A O 1
ATOM 804 N N . LEU A 1 108 ? -3.343 1.274 -7.816 1.00 93.56 108 LEU A N 1
ATOM 805 C CA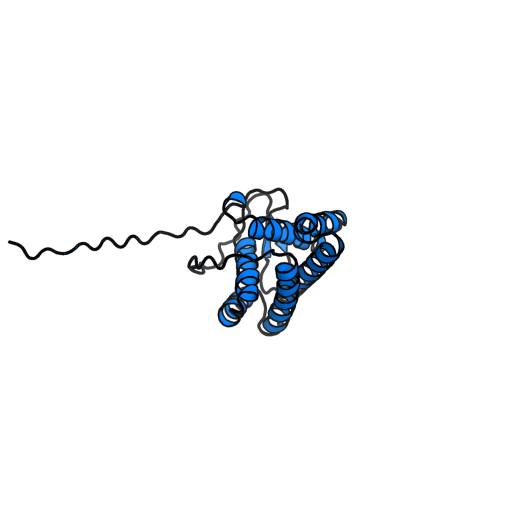 . LEU A 1 108 ? -2.924 -0.104 -8.087 1.00 93.56 108 LEU A CA 1
ATOM 806 C C . LEU A 1 108 ? -3.596 -1.097 -7.126 1.00 93.56 108 LEU A C 1
ATOM 808 O O . LEU A 1 108 ? -4.111 -2.131 -7.562 1.00 93.56 108 LEU A O 1
ATOM 812 N N . ILE A 1 109 ? -3.632 -0.769 -5.831 1.00 95.06 109 ILE A N 1
ATOM 813 C CA . ILE A 1 109 ? -4.317 -1.576 -4.812 1.00 95.06 109 ILE A CA 1
ATOM 814 C C . ILE A 1 109 ? -5.816 -1.647 -5.115 1.00 95.06 109 ILE A C 1
ATOM 816 O O . ILE A 1 109 ? -6.368 -2.746 -5.138 1.00 95.06 109 ILE A O 1
ATOM 820 N N . ALA A 1 110 ? -6.457 -0.512 -5.410 1.00 94.00 110 ALA A N 1
ATOM 821 C CA . ALA A 1 110 ? -7.873 -0.457 -5.764 1.00 94.00 110 ALA A CA 1
ATOM 822 C C . ALA A 1 110 ? -8.177 -1.327 -6.997 1.00 94.00 110 ALA A C 1
ATOM 824 O O . ALA A 1 110 ? -8.992 -2.240 -6.919 1.00 94.00 110 ALA A O 1
ATOM 825 N N . LEU A 1 111 ? -7.465 -1.143 -8.112 1.00 92.75 111 LEU A N 1
ATOM 826 C CA . LEU A 1 111 ? -7.647 -1.954 -9.326 1.00 92.75 111 LEU A CA 1
ATOM 827 C C . LEU A 1 111 ? -7.516 -3.458 -9.038 1.00 92.75 111 LEU A C 1
ATOM 829 O O . LEU A 1 111 ? -8.320 -4.258 -9.512 1.00 92.75 111 LEU A O 1
ATOM 833 N N . THR A 1 112 ? -6.557 -3.837 -8.192 1.00 93.69 112 THR A N 1
ATOM 834 C CA . THR A 1 112 ? -6.353 -5.229 -7.767 1.00 93.69 112 THR A CA 1
ATOM 835 C C . THR A 1 112 ? -7.510 -5.743 -6.892 1.00 93.69 112 THR A C 1
ATOM 837 O O . THR A 1 112 ? -7.937 -6.884 -7.066 1.00 93.69 112 THR A O 1
ATOM 840 N N . GLN A 1 113 ? -8.071 -4.931 -5.983 1.00 93.56 113 GLN A N 1
ATOM 841 C CA . GLN A 1 113 ? -9.252 -5.312 -5.181 1.00 93.56 113 GLN A CA 1
ATOM 842 C C . GLN A 1 113 ? -10.463 -5.609 -6.064 1.00 93.56 113 GLN A C 1
ATOM 844 O O . GLN A 1 113 ? -11.190 -6.574 -5.832 1.00 93.56 113 GLN A O 1
ATOM 849 N N . HIS A 1 114 ? -10.628 -4.819 -7.119 1.00 92.56 114 HIS A N 1
ATOM 850 C CA . HIS A 1 114 ? -11.735 -4.931 -8.063 1.00 92.56 114 HIS A CA 1
ATOM 851 C C . HIS A 1 114 ? -11.450 -5.874 -9.239 1.00 92.56 114 HIS A C 1
ATOM 853 O O . HIS A 1 114 ? -12.244 -5.959 -10.173 1.00 92.56 114 HIS A O 1
ATOM 859 N N . ARG A 1 115 ? -10.345 -6.631 -9.177 1.00 92.50 115 ARG A N 1
ATOM 860 C CA . ARG A 1 115 ? -9.941 -7.635 -10.178 1.00 92.50 115 ARG A CA 1
ATOM 861 C C . ARG A 1 115 ? -9.737 -7.065 -11.587 1.00 92.50 115 ARG A C 1
ATOM 863 O O . ARG A 1 115 ? -9.820 -7.800 -12.571 1.00 92.50 115 ARG A O 1
ATOM 870 N N . ASP A 1 116 ? -9.420 -5.779 -11.693 1.00 92.56 116 ASP A N 1
ATOM 871 C CA . ASP A 1 116 ? -9.037 -5.137 -12.948 1.00 92.56 116 ASP A CA 1
ATOM 872 C C . ASP A 1 116 ? -7.544 -5.364 -13.225 1.00 92.56 116 ASP A C 1
ATOM 874 O O . ASP A 1 116 ? -6.699 -4.469 -13.139 1.00 92.56 116 ASP A O 1
ATOM 878 N N . TRP A 1 117 ? -7.210 -6.619 -13.533 1.00 91.12 117 TRP A N 1
ATOM 879 C CA . TRP A 1 117 ? -5.831 -7.061 -13.751 1.00 91.12 117 TRP A CA 1
ATOM 880 C C . TRP A 1 117 ? -5.171 -6.353 -14.928 1.00 91.12 117 TRP A C 1
ATOM 882 O O . TRP A 1 117 ? -3.979 -6.071 -14.888 1.00 91.12 117 TRP A O 1
ATOM 892 N N . ARG A 1 118 ? -5.947 -6.025 -15.966 1.00 90.50 118 ARG A N 1
ATOM 893 C CA . ARG A 1 118 ? -5.434 -5.349 -17.158 1.00 90.50 118 ARG A CA 1
ATOM 894 C C . ARG A 1 118 ? -4.899 -3.966 -16.804 1.00 90.50 118 ARG A C 1
ATOM 896 O O . ARG A 1 118 ? -3.760 -3.655 -17.157 1.00 90.50 118 ARG A O 1
ATOM 903 N N . ASN A 1 119 ? -5.697 -3.155 -16.112 1.00 90.38 119 ASN A N 1
ATOM 904 C CA . ASN A 1 119 ? -5.273 -1.814 -15.726 1.00 90.38 119 ASN A CA 1
ATOM 905 C C . ASN A 1 119 ? -4.248 -1.852 -14.587 1.00 90.38 119 ASN A C 1
ATOM 907 O O . ASN A 1 119 ? -3.318 -1.050 -14.600 1.00 90.38 119 ASN A O 1
ATOM 911 N N . ALA A 1 120 ? -4.341 -2.812 -13.659 1.00 91.06 120 ALA A N 1
ATOM 912 C CA . ALA A 1 120 ? -3.326 -3.010 -12.624 1.00 91.06 120 ALA A CA 1
ATOM 913 C C . ALA A 1 120 ? -1.946 -3.333 -13.228 1.00 91.06 120 ALA A C 1
ATOM 915 O O . ALA A 1 120 ? -0.956 -2.694 -12.877 1.00 91.06 120 ALA A O 1
ATOM 916 N N . SER A 1 121 ? -1.868 -4.262 -14.187 1.00 91.62 121 SER A N 1
ATOM 917 C CA . SER A 1 121 ? -0.613 -4.599 -14.871 1.00 91.62 121 SER A CA 1
ATOM 918 C C . SER A 1 121 ? -0.085 -3.450 -15.728 1.00 91.62 121 SER A C 1
ATOM 920 O O . SER A 1 121 ? 1.123 -3.228 -15.764 1.00 91.62 121 SER A O 1
ATOM 922 N N . ALA A 1 122 ? -0.962 -2.703 -16.408 1.00 90.25 122 ALA A N 1
ATOM 923 C CA . ALA A 1 122 ? -0.555 -1.507 -17.144 1.00 90.25 122 ALA A CA 1
ATOM 924 C C . ALA A 1 122 ? 0.051 -0.452 -16.206 1.00 90.25 122 ALA A C 1
ATOM 926 O O . ALA A 1 122 ? 1.095 0.111 -16.517 1.00 90.25 122 ALA A O 1
ATOM 927 N N . LEU A 1 123 ? -0.555 -0.248 -15.034 1.00 90.81 123 LEU A N 1
ATOM 928 C CA . LEU A 1 123 ? -0.065 0.691 -14.033 1.00 90.81 123 LEU A CA 1
ATOM 929 C C . LEU A 1 123 ? 1.274 0.242 -13.428 1.00 90.81 123 LEU A C 1
ATOM 931 O O . LEU A 1 123 ? 2.189 1.050 -13.299 1.00 90.81 123 LEU A O 1
ATOM 935 N N . ALA A 1 124 ? 1.419 -1.051 -13.122 1.00 91.81 124 ALA A N 1
ATOM 936 C CA . ALA A 1 124 ? 2.651 -1.622 -12.577 1.00 91.81 124 ALA A CA 1
ATOM 937 C C . ALA A 1 124 ? 3.856 -1.443 -13.519 1.00 91.81 124 ALA A C 1
ATOM 939 O O . ALA A 1 124 ? 4.946 -1.115 -13.054 1.00 91.81 124 ALA A O 1
ATOM 940 N N . ARG A 1 125 ? 3.662 -1.558 -14.842 1.00 91.31 125 ARG A N 1
ATOM 941 C CA . ARG A 1 125 ? 4.719 -1.343 -15.855 1.00 91.31 125 ARG A CA 1
ATOM 942 C C . ARG A 1 125 ? 5.374 0.038 -15.804 1.00 91.31 125 ARG A C 1
ATOM 944 O O . ARG A 1 125 ? 6.485 0.192 -16.292 1.00 91.31 125 ARG A O 1
ATOM 951 N N . HIS A 1 126 ? 4.707 1.042 -15.238 1.00 87.38 126 HIS A N 1
ATOM 952 C CA . HIS A 1 126 ? 5.299 2.372 -15.072 1.00 87.38 126 HIS A CA 1
ATOM 953 C C . HIS A 1 126 ? 6.314 2.447 -13.924 1.00 87.38 126 HIS A C 1
ATOM 955 O O . HIS A 1 126 ? 7.082 3.405 -13.860 1.00 87.38 126 HIS A O 1
ATOM 961 N N . TYR A 1 127 ? 6.302 1.464 -13.023 1.00 87.00 127 TYR A N 1
ATOM 962 C CA . TYR A 1 127 ? 7.106 1.462 -11.804 1.00 87.00 127 TYR A CA 1
ATOM 963 C C . TYR A 1 127 ? 8.170 0.388 -11.788 1.00 87.00 127 TYR A C 1
ATOM 965 O O . TYR A 1 127 ? 9.216 0.619 -11.195 1.00 87.00 127 TYR A O 1
ATOM 973 N N . VAL A 1 128 ? 7.904 -0.767 -12.395 1.00 92.06 128 VAL A N 1
ATOM 974 C CA . VAL A 1 128 ? 8.787 -1.927 -12.291 1.00 92.06 128 VAL A CA 1
ATOM 975 C C . VAL A 1 128 ? 9.235 -2.458 -13.642 1.00 92.06 128 VAL A C 1
ATOM 977 O O . VAL A 1 128 ? 8.572 -2.244 -14.660 1.00 92.06 128 VAL A O 1
ATOM 980 N N . HIS A 1 129 ? 10.363 -3.166 -13.636 1.00 91.25 129 HIS A N 1
ATOM 981 C CA . HIS A 1 129 ? 10.827 -3.938 -14.784 1.00 91.25 129 HIS A CA 1
ATOM 982 C C . HIS A 1 129 ? 9.804 -5.023 -15.165 1.00 91.25 129 HIS A C 1
ATOM 984 O O . HIS A 1 129 ? 8.970 -5.432 -14.353 1.00 91.25 129 HIS A O 1
ATOM 990 N N . GLU A 1 130 ? 9.840 -5.477 -16.423 1.00 89.75 130 GLU A N 1
ATOM 991 C CA . GLU A 1 130 ? 8.846 -6.418 -16.956 1.00 89.75 130 GLU A CA 1
ATOM 992 C C . GLU A 1 130 ? 8.829 -7.763 -16.213 1.00 89.75 130 GLU A C 1
ATOM 994 O O . GLU A 1 130 ? 7.758 -8.324 -15.974 1.00 89.75 130 GLU A O 1
ATOM 999 N N . ASP A 1 131 ? 9.997 -8.231 -15.777 1.00 91.00 131 ASP A N 1
ATOM 1000 C CA . ASP A 1 131 ? 10.173 -9.427 -14.951 1.00 91.00 131 ASP A CA 1
ATOM 1001 C C . ASP A 1 131 ? 9.542 -9.290 -13.552 1.00 91.00 131 ASP A C 1
ATOM 1003 O O . ASP A 1 131 ? 9.020 -10.265 -13.018 1.00 91.00 131 ASP A O 1
ATOM 1007 N N . GLY A 1 132 ? 9.493 -8.075 -12.998 1.00 90.56 132 GLY A N 1
ATOM 1008 C CA . GLY A 1 132 ? 8.897 -7.776 -11.693 1.00 90.56 132 GLY A CA 1
ATOM 1009 C C . GLY A 1 132 ? 7.374 -7.619 -11.682 1.00 90.56 132 GLY A C 1
ATOM 1010 O O . GLY A 1 132 ? 6.764 -7.608 -10.611 1.00 90.56 132 GLY A O 1
ATOM 1011 N N . ILE A 1 133 ? 6.711 -7.507 -12.843 1.00 92.69 133 ILE A N 1
ATOM 1012 C CA . ILE A 1 133 ? 5.251 -7.284 -12.904 1.00 92.69 133 ILE A CA 1
ATOM 1013 C C . ILE A 1 133 ? 4.497 -8.417 -12.202 1.00 92.69 133 ILE A C 1
ATOM 1015 O O . ILE A 1 133 ? 3.553 -8.162 -11.450 1.00 92.69 133 ILE A O 1
ATOM 1019 N N . GLY A 1 134 ? 4.900 -9.668 -12.446 1.00 92.12 134 GLY A N 1
ATOM 1020 C CA . GLY A 1 134 ? 4.260 -10.841 -11.851 1.00 92.12 134 GLY A CA 1
ATOM 1021 C C . GLY A 1 134 ? 4.337 -10.823 -10.325 1.00 92.12 134 GLY A C 1
ATOM 1022 O O . GLY A 1 134 ? 3.325 -11.037 -9.651 1.00 92.12 134 GLY A O 1
ATOM 1023 N N . ASP A 1 135 ? 5.505 -10.482 -9.785 1.00 93.75 135 ASP A N 1
ATOM 1024 C CA . ASP A 1 135 ? 5.754 -10.435 -8.346 1.00 93.75 135 ASP A CA 1
ATOM 1025 C C . ASP A 1 135 ? 4.987 -9.304 -7.660 1.00 93.75 135 ASP A C 1
ATOM 1027 O O . ASP A 1 135 ? 4.399 -9.512 -6.591 1.00 93.75 135 ASP A O 1
ATOM 1031 N N . ILE A 1 136 ? 4.893 -8.139 -8.311 1.00 93.94 136 ILE A N 1
ATOM 1032 C CA . ILE A 1 136 ? 4.053 -7.030 -7.853 1.00 93.94 136 ILE A CA 1
ATOM 1033 C C . ILE A 1 136 ? 2.590 -7.442 -7.812 1.00 93.94 136 ILE A C 1
ATOM 1035 O O . ILE A 1 136 ? 1.964 -7.328 -6.760 1.00 93.94 136 ILE A O 1
ATOM 1039 N N . ILE A 1 137 ? 2.044 -7.979 -8.905 1.00 93.44 137 ILE A N 1
ATOM 1040 C CA . ILE A 1 137 ? 0.635 -8.388 -8.953 1.00 93.44 137 ILE A CA 1
ATOM 1041 C C . ILE A 1 137 ? 0.346 -9.468 -7.906 1.00 93.44 137 ILE A C 1
ATOM 1043 O O . ILE A 1 137 ? -0.673 -9.393 -7.213 1.00 93.44 137 ILE A O 1
ATOM 1047 N N . ALA A 1 138 ? 1.243 -10.437 -7.720 1.00 93.94 138 ALA A N 1
ATOM 1048 C CA . ALA A 1 138 ? 1.095 -11.466 -6.697 1.00 93.94 138 ALA A CA 1
ATOM 1049 C C . ALA A 1 138 ? 1.139 -10.880 -5.273 1.00 93.94 138 ALA A C 1
ATOM 1051 O O . ALA A 1 138 ? 0.333 -11.261 -4.417 1.00 93.94 138 ALA A O 1
ATOM 1052 N N . ALA A 1 139 ? 2.052 -9.944 -5.000 1.00 94.75 139 ALA A N 1
ATOM 1053 C CA . ALA A 1 139 ? 2.160 -9.284 -3.702 1.00 94.75 139 ALA A CA 1
ATOM 1054 C C . ALA A 1 139 ? 0.955 -8.385 -3.403 1.00 94.75 139 ALA A C 1
ATOM 1056 O O . ALA A 1 139 ? 0.379 -8.486 -2.316 1.00 94.75 139 ALA A O 1
ATOM 1057 N N . THR A 1 140 ? 0.520 -7.576 -4.371 1.00 94.19 140 THR A N 1
ATOM 1058 C CA . THR A 1 140 ? -0.683 -6.749 -4.250 1.00 94.19 140 THR A CA 1
ATOM 1059 C C . THR A 1 140 ? -1.920 -7.625 -4.076 1.00 94.19 140 THR A C 1
ATOM 1061 O O . THR A 1 140 ? -2.729 -7.338 -3.206 1.00 94.19 140 THR A O 1
ATOM 1064 N N . SER A 1 141 ? -2.040 -8.752 -4.785 1.00 94.25 141 SER A N 1
ATOM 1065 C CA . SER A 1 141 ? -3.168 -9.686 -4.614 1.00 94.25 141 SER A CA 1
ATOM 1066 C C . SER A 1 141 ? -3.248 -10.271 -3.200 1.00 94.25 141 SER A C 1
ATOM 1068 O O . SER A 1 141 ? -4.328 -10.376 -2.620 1.00 94.25 141 SER A O 1
ATOM 1070 N N . ARG A 1 142 ? -2.109 -10.627 -2.591 1.00 95.38 142 ARG A N 1
ATOM 1071 C CA . ARG A 1 142 ? -2.086 -11.066 -1.183 1.00 95.38 142 ARG A CA 1
ATOM 1072 C C . ARG A 1 142 ? -2.506 -9.942 -0.239 1.00 95.38 142 ARG A C 1
ATOM 1074 O O . ARG A 1 142 ? -3.261 -10.186 0.699 1.00 95.38 142 ARG A O 1
ATOM 1081 N N . LEU A 1 143 ? -2.034 -8.722 -0.491 1.00 94.50 143 LEU A N 1
ATOM 1082 C CA . LEU A 1 143 ? -2.420 -7.542 0.277 1.00 94.50 143 LEU A CA 1
ATOM 1083 C C . LEU A 1 143 ? -3.928 -7.279 0.181 1.00 94.50 143 LEU A C 1
ATOM 1085 O O . LEU A 1 143 ? -4.572 -7.088 1.211 1.00 94.50 143 LEU A O 1
ATOM 1089 N N . THR A 1 144 ? -4.513 -7.317 -1.016 1.00 93.75 144 THR A N 1
ATOM 1090 C CA . THR A 1 144 ? -5.935 -7.012 -1.217 1.00 93.75 144 THR A CA 1
ATOM 1091 C C . THR A 1 144 ? -6.858 -8.020 -0.555 1.00 93.75 144 THR A C 1
ATOM 1093 O O . THR A 1 144 ? -7.876 -7.612 0.004 1.00 93.75 144 THR A O 1
ATOM 1096 N N . VAL A 1 145 ? -6.495 -9.306 -0.522 1.00 94.2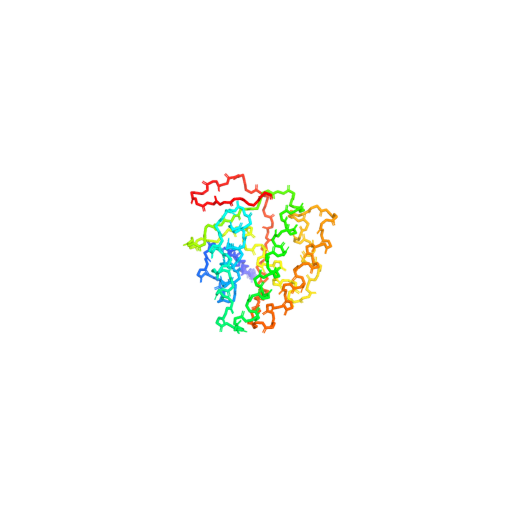5 145 VAL A N 1
ATOM 1097 C CA . VAL A 1 145 ? -7.232 -10.324 0.249 1.00 94.25 145 VAL A CA 1
ATOM 1098 C C . VAL A 1 145 ? -7.290 -9.944 1.730 1.00 94.25 145 VAL A C 1
ATOM 1100 O O . VAL A 1 145 ? -8.358 -9.989 2.342 1.00 94.25 145 VAL A O 1
ATOM 1103 N N . VAL A 1 146 ? -6.162 -9.519 2.305 1.00 93.81 146 VAL A N 1
ATOM 1104 C CA . VAL A 1 146 ? -6.109 -9.140 3.721 1.00 93.81 146 VAL A CA 1
ATOM 1105 C C . VAL A 1 146 ? -6.854 -7.827 3.982 1.00 93.81 146 VAL A C 1
ATOM 1107 O O . VAL A 1 146 ? -7.613 -7.751 4.945 1.00 93.81 146 VAL A O 1
ATOM 1110 N N . LEU A 1 147 ? -6.704 -6.819 3.115 1.00 93.50 147 LEU A N 1
ATOM 1111 C CA . LEU A 1 147 ? -7.421 -5.543 3.235 1.00 93.50 147 LEU A CA 1
ATOM 1112 C C . LEU A 1 147 ? -8.941 -5.716 3.130 1.00 93.50 147 LEU A C 1
ATOM 1114 O O . LEU A 1 147 ? -9.675 -5.108 3.906 1.00 93.50 147 LEU A O 1
ATOM 1118 N N . SER A 1 148 ? -9.410 -6.592 2.238 1.00 91.69 148 SER A N 1
ATOM 1119 C CA . SER A 1 148 ? -10.838 -6.917 2.108 1.00 91.69 148 SER A CA 1
ATOM 1120 C C . SER A 1 148 ? -11.360 -7.600 3.375 1.00 91.69 148 SER A C 1
ATOM 1122 O O . SER A 1 148 ? -12.417 -7.241 3.889 1.00 91.69 148 SER A O 1
ATOM 1124 N N . GLY A 1 149 ? -10.569 -8.505 3.967 1.00 90.25 149 GLY A N 1
ATOM 1125 C CA . GLY A 1 149 ? -10.852 -9.067 5.293 1.00 90.25 149 GLY A CA 1
ATOM 1126 C C . GLY A 1 149 ? -10.899 -8.013 6.407 1.00 90.25 149 GLY A C 1
ATOM 1127 O O . GLY A 1 149 ? -11.609 -8.201 7.394 1.00 90.25 149 GLY A O 1
ATOM 1128 N N . CYS A 1 150 ? -10.202 -6.887 6.225 1.00 89.69 150 CYS A N 1
ATOM 1129 C CA . CYS A 1 150 ? -10.256 -5.726 7.108 1.00 89.69 150 CYS A CA 1
ATOM 1130 C C . CYS A 1 150 ? -11.322 -4.683 6.734 1.00 89.69 150 CYS A C 1
ATOM 1132 O O . CYS A 1 150 ? -11.345 -3.617 7.338 1.00 89.69 150 CYS A O 1
ATOM 1134 N N . ARG A 1 151 ? -12.208 -4.965 5.765 1.00 89.19 151 ARG A N 1
ATOM 1135 C CA . ARG A 1 151 ? -13.230 -4.024 5.255 1.00 89.19 151 ARG A CA 1
ATOM 1136 C C . ARG A 1 151 ? -12.647 -2.703 4.727 1.00 89.19 151 ARG A C 1
ATOM 1138 O O . ARG A 1 151 ? -13.330 -1.680 4.687 1.00 89.19 151 ARG A O 1
ATOM 1145 N N . LEU A 1 152 ? -11.381 -2.723 4.313 1.00 91.69 152 LEU A N 1
ATOM 1146 C CA . LEU A 1 152 ? -10.682 -1.593 3.708 1.00 91.69 152 LEU A CA 1
ATOM 1147 C C . LEU A 1 152 ? -10.726 -1.737 2.189 1.00 91.69 152 LEU A C 1
ATOM 1149 O O . LEU A 1 152 ? -9.735 -2.094 1.557 1.00 91.69 152 LEU A O 1
ATOM 1153 N N . GLU A 1 153 ? -11.899 -1.495 1.614 1.00 92.44 153 GLU A N 1
ATOM 1154 C CA . GLU A 1 153 ? -12.101 -1.472 0.164 1.00 92.44 153 GLU A CA 1
ATOM 1155 C C . GLU A 1 153 ? -11.881 -0.058 -0.372 1.00 92.44 153 GLU A C 1
ATOM 1157 O O . GLU A 1 153 ? -12.510 0.899 0.086 1.00 92.44 153 GLU A O 1
ATOM 1162 N N . LEU A 1 154 ? -10.959 0.078 -1.325 1.00 91.56 154 LEU A N 1
ATOM 1163 C CA . LEU A 1 154 ? -10.658 1.350 -1.963 1.00 91.56 154 LEU A CA 1
ATOM 1164 C C . LEU A 1 154 ? -11.612 1.568 -3.149 1.00 91.56 154 LEU A C 1
ATOM 1166 O O . LEU A 1 154 ? -11.894 0.630 -3.905 1.00 91.56 154 LEU A O 1
ATOM 1170 N N . PRO A 1 155 ? -12.109 2.798 -3.348 1.00 87.44 155 PRO A N 1
ATOM 1171 C CA . PRO A 1 155 ? -12.943 3.119 -4.496 1.00 87.44 155 PRO A CA 1
ATOM 1172 C C . PRO A 1 155 ? -12.128 3.084 -5.799 1.00 87.44 155 PRO A C 1
ATOM 1174 O O . PRO A 1 155 ? -11.019 3.617 -5.862 1.00 87.44 155 PRO A O 1
ATOM 1177 N N . ILE A 1 156 ? -12.699 2.536 -6.881 1.00 77.12 156 ILE A N 1
ATOM 1178 C CA . ILE A 1 156 ? -12.194 2.800 -8.239 1.00 77.12 156 ILE A CA 1
ATOM 1179 C C . ILE A 1 156 ? -12.749 4.153 -8.674 1.00 77.12 156 ILE A C 1
ATOM 1181 O O . ILE A 1 156 ? -13.713 4.241 -9.433 1.00 77.12 156 ILE A O 1
ATOM 1185 N N . ASN A 1 157 ? -12.165 5.240 -8.185 1.00 66.81 157 ASN A N 1
ATOM 1186 C CA . ASN A 1 157 ? -12.448 6.526 -8.800 1.00 66.81 157 ASN A CA 1
ATOM 1187 C C . ASN A 1 157 ? -11.746 6.527 -10.158 1.00 66.81 157 ASN A C 1
ATOM 1189 O O . ASN A 1 157 ? -10.520 6.591 -10.256 1.00 66.81 157 ASN A O 1
ATOM 1193 N N . ASN A 1 158 ? -12.543 6.401 -11.219 1.00 46.00 158 ASN A N 1
ATOM 1194 C CA . ASN A 1 158 ? -12.096 6.370 -12.608 1.00 46.00 158 ASN A CA 1
ATOM 1195 C C . ASN A 1 158 ? -11.694 7.777 -13.090 1.00 46.00 158 ASN A C 1
ATOM 1197 O O . ASN A 1 158 ? -11.996 8.186 -14.209 1.00 46.00 158 ASN A O 1
ATOM 1201 N N . SER A 1 159 ? -11.042 8.556 -12.222 1.00 43.47 159 SER A N 1
ATOM 1202 C CA . SER A 1 159 ? -10.403 9.805 -12.594 1.00 43.47 159 SER A CA 1
ATOM 1203 C C . SER A 1 159 ? -9.333 9.447 -13.617 1.00 43.47 159 SER A C 1
ATOM 1205 O O . SER A 1 159 ? -8.346 8.763 -13.314 1.00 43.47 159 SER A O 1
ATOM 1207 N N . GLY A 1 160 ? -9.613 9.805 -14.871 1.00 39.09 160 GLY A N 1
ATOM 1208 C CA . GLY A 1 160 ? -8.737 9.588 -16.008 1.00 39.09 160 GLY A CA 1
ATOM 1209 C C . GLY A 1 160 ? -7.377 10.181 -15.692 1.00 39.09 160 GLY A C 1
ATOM 1210 O O . GLY A 1 160 ? -7.178 11.390 -15.771 1.00 39.09 160 GLY A O 1
ATOM 1211 N N . HIS A 1 161 ? -6.442 9.324 -15.298 1.00 43.41 161 HIS A N 1
ATOM 1212 C CA . HIS A 1 161 ? -5.062 9.728 -15.164 1.00 43.41 161 HIS A CA 1
ATOM 1213 C C . HIS A 1 161 ? -4.552 9.873 -16.592 1.00 43.41 161 HIS A C 1
ATOM 1215 O O . HIS A 1 161 ? -4.234 8.887 -17.255 1.00 43.41 161 HIS A O 1
ATOM 1221 N N . ARG A 1 162 ? -4.546 11.110 -17.100 1.00 39.72 162 ARG A N 1
ATOM 1222 C CA . ARG A 1 162 ? -3.624 11.453 -18.176 1.00 39.72 162 ARG A CA 1
ATOM 1223 C C . ARG A 1 162 ? -2.246 11.318 -17.548 1.00 39.72 162 ARG A C 1
ATOM 1225 O O . ARG A 1 162 ? -1.889 12.120 -16.688 1.00 39.72 162 ARG A O 1
ATOM 1232 N N . VAL A 1 163 ? -1.561 10.238 -17.905 1.00 45.19 163 VAL A N 1
ATOM 1233 C CA . VAL A 1 163 ? -0.161 9.999 -17.568 1.00 45.19 163 VAL A CA 1
ATOM 1234 C C . VAL A 1 163 ? 0.610 11.163 -18.184 1.00 45.19 163 VAL A C 1
ATOM 1236 O O . VAL A 1 163 ? 0.829 11.189 -19.393 1.00 45.19 163 VAL A O 1
ATOM 1239 N N . ASN A 1 164 ? 0.905 12.185 -17.386 1.00 36.72 164 ASN A N 1
ATOM 1240 C CA . ASN A 1 164 ? 1.850 13.211 -17.791 1.00 36.72 164 ASN A CA 1
ATOM 1241 C C . ASN A 1 164 ? 3.254 12.635 -17.586 1.00 36.72 164 ASN A C 1
ATOM 1243 O O . ASN A 1 164 ? 3.486 11.869 -16.649 1.00 36.72 164 ASN A O 1
ATOM 1247 N N . GLU A 1 165 ? 4.169 12.971 -18.494 1.00 36.31 165 GLU A N 1
ATOM 1248 C CA . GLU A 1 165 ? 5.587 12.620 -18.395 1.00 36.31 165 GLU A CA 1
ATOM 1249 C C . GLU A 1 165 ? 6.144 12.954 -17.001 1.00 36.31 165 GLU A C 1
ATOM 1251 O O . GLU A 1 165 ? 5.677 13.914 -16.379 1.00 36.31 165 GLU A O 1
ATOM 1256 N N . PRO A 1 166 ? 7.119 12.170 -16.495 1.00 37.47 166 PRO A N 1
ATOM 1257 C CA . PRO A 1 166 ? 7.663 12.358 -15.157 1.00 37.47 166 PRO A CA 1
ATOM 1258 C C . PRO A 1 166 ? 8.081 13.815 -14.975 1.00 37.47 166 PRO A C 1
ATOM 1260 O O . PRO A 1 166 ? 9.007 14.295 -15.630 1.00 37.47 166 PRO A O 1
ATOM 1263 N N . SER A 1 167 ? 7.375 14.524 -14.089 1.00 38.78 167 SER A N 1
ATOM 1264 C CA . SER A 1 167 ? 7.737 15.888 -13.727 1.00 38.78 167 SER A CA 1
ATOM 1265 C C . SER A 1 167 ? 9.198 15.877 -13.266 1.00 38.78 167 SER A C 1
ATOM 1267 O O . SER A 1 167 ? 9.535 15.070 -12.391 1.00 38.78 167 SER A O 1
ATOM 1269 N N . PRO A 1 168 ? 10.070 16.752 -13.805 1.00 40.00 168 PRO A N 1
ATOM 1270 C CA . PRO A 1 168 ? 11.440 16.858 -13.327 1.00 40.00 168 PRO A CA 1
ATOM 1271 C C . PRO A 1 168 ? 11.398 17.114 -11.823 1.00 40.00 168 PRO A C 1
ATOM 1273 O O . PRO A 1 168 ? 10.553 17.882 -11.357 1.00 40.00 168 PRO A O 1
ATOM 1276 N N . ALA A 1 169 ? 12.257 16.395 -11.095 1.00 41.84 169 ALA A N 1
ATOM 1277 C CA . ALA A 1 169 ? 12.342 16.308 -9.641 1.00 41.84 169 ALA A CA 1
ATOM 1278 C C . ALA A 1 169 ? 11.849 17.577 -8.923 1.00 41.84 169 ALA A C 1
ATOM 1280 O O . ALA A 1 169 ? 12.614 18.504 -8.655 1.00 41.84 169 ALA A O 1
ATOM 1281 N N . TYR A 1 170 ? 10.556 17.619 -8.591 1.00 41.78 170 TYR A N 1
ATOM 1282 C CA . TYR A 1 170 ? 10.014 18.687 -7.764 1.00 41.78 170 TYR A CA 1
ATOM 1283 C C . TYR A 1 170 ? 10.375 18.343 -6.321 1.00 41.78 170 TYR A C 1
ATOM 1285 O O . TYR A 1 170 ? 9.635 17.638 -5.622 1.00 41.78 170 TYR A O 1
ATOM 1293 N N . ALA A 1 171 ? 11.558 18.798 -5.906 1.00 38.75 171 ALA A N 1
ATOM 1294 C CA . ALA A 1 171 ? 12.052 18.734 -4.538 1.00 38.75 171 ALA A CA 1
ATOM 1295 C C . ALA A 1 171 ? 11.205 19.662 -3.651 1.00 38.75 171 ALA A C 1
ATOM 1297 O O . ALA A 1 171 ? 11.610 20.758 -3.274 1.00 38.75 171 ALA A O 1
ATOM 1298 N N . ALA A 1 172 ? 9.979 19.234 -3.351 1.00 41.91 172 ALA A N 1
ATOM 1299 C CA . ALA A 1 172 ? 9.206 19.829 -2.277 1.00 41.91 172 ALA A CA 1
ATOM 1300 C C . ALA A 1 172 ? 9.888 19.466 -0.944 1.00 41.91 172 ALA A C 1
ATOM 1302 O O . ALA A 1 172 ? 10.243 18.296 -0.751 1.00 41.91 172 ALA A O 1
ATOM 1303 N N . PRO A 1 173 ? 10.075 20.420 -0.016 1.00 42.19 173 PRO A N 1
ATOM 1304 C CA .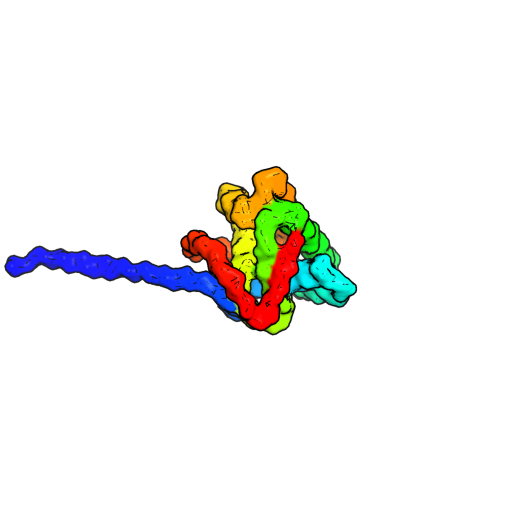 PRO A 1 173 ? 10.632 20.115 1.296 1.00 42.19 173 PRO A CA 1
ATOM 1305 C C . PRO A 1 173 ? 9.754 19.065 2.000 1.00 42.19 173 PRO A C 1
ATOM 1307 O O . PRO A 1 173 ? 8.547 19.255 2.142 1.00 42.19 173 PRO A O 1
ATOM 1310 N N . GLY A 1 174 ? 10.353 17.940 2.410 1.00 58.59 174 GLY A N 1
ATOM 1311 C CA . GLY A 1 174 ? 9.671 16.867 3.152 1.00 58.59 174 GLY A CA 1
ATOM 1312 C C . GLY A 1 174 ? 9.289 15.607 2.360 1.00 58.59 174 GLY A C 1
ATOM 1313 O O . GLY A 1 174 ? 8.572 14.763 2.904 1.00 58.59 174 GLY A O 1
ATOM 1314 N N . LYS A 1 175 ? 9.754 15.445 1.113 1.00 58.91 175 LYS A N 1
ATOM 1315 C CA . LYS A 1 175 ? 9.635 14.179 0.367 1.00 58.91 175 LYS A CA 1
ATOM 1316 C C . LYS A 1 175 ? 10.834 13.262 0.619 1.00 58.91 175 LYS A C 1
ATOM 1318 O O . LYS A 1 175 ? 11.969 13.727 0.662 1.00 58.91 175 LYS A O 1
ATOM 1323 N N . ALA A 1 176 ? 10.565 11.972 0.777 1.00 73.38 176 ALA A N 1
ATOM 1324 C CA . ALA A 1 176 ? 11.557 10.906 0.816 1.00 73.38 176 ALA A CA 1
ATOM 1325 C C . ALA A 1 176 ? 11.405 10.016 -0.424 1.00 73.38 176 ALA A C 1
ATOM 1327 O O . ALA A 1 176 ? 10.355 10.014 -1.071 1.00 73.38 176 ALA A O 1
ATOM 1328 N N . THR A 1 177 ? 12.459 9.285 -0.766 1.00 76.50 177 THR A N 1
ATOM 1329 C CA . THR A 1 177 ? 12.497 8.405 -1.936 1.00 76.50 177 THR A CA 1
ATOM 1330 C C . THR A 1 177 ? 12.738 6.967 -1.506 1.00 76.50 177 THR A C 1
ATOM 1332 O O . THR A 1 177 ? 13.609 6.687 -0.683 1.00 76.50 177 THR A O 1
ATOM 1335 N N . LEU A 1 178 ? 11.941 6.054 -2.050 1.00 74.69 178 LEU A N 1
ATOM 1336 C CA . LEU A 1 178 ? 12.226 4.625 -2.046 1.00 74.69 178 LEU A CA 1
ATOM 1337 C C . LEU A 1 178 ? 13.125 4.339 -3.258 1.00 74.69 178 LEU A C 1
ATOM 1339 O O . LEU A 1 178 ? 12.803 4.771 -4.373 1.00 74.69 178 LEU A O 1
ATOM 1343 N N . HIS A 1 179 ? 14.263 3.698 -2.992 1.00 63.75 179 HIS A N 1
ATOM 1344 C CA . HIS A 1 179 ? 15.263 3.292 -3.980 1.00 63.75 179 HIS A CA 1
ATOM 1345 C C . HIS A 1 179 ? 15.052 1.847 -4.406 1.00 63.75 179 HIS A C 1
ATOM 1347 O O . HIS A 1 179 ? 14.658 1.040 -3.529 1.00 63.75 179 HIS A O 1
#

Secondary structure (DSSP, 8-state):
---------------PPP-BGGGS-HHHHHHHHHHHHHHHHHHSS-THHHHHHHHHHHHHHHHHHHHHHHHHHHHHHHHHHHHBSS-EEEE-TT--B--HHHHHHHHHHHHHHTT-HHHHHHHHTTTB-GGGHHHHHHHHHHHHHHHHHTT-PPP-----------------TTEEEE-

Solvent-accessible surface area (backbone atoms only — not comparable to full-atom values): 10121 Å² total; per-residue (Å²): 137,81,85,82,78,78,80,77,76,78,80,74,73,79,69,70,76,73,54,34,45,88,75,46,54,74,44,45,38,44,51,51,45,30,49,28,22,41,52,48,36,69,79,44,88,53,67,63,32,55,55,56,23,20,57,61,38,23,88,63,41,36,64,74,51,10,46,51,37,36,51,31,47,43,49,30,53,50,47,46,40,75,28,40,75,57,76,44,51,38,48,48,69,88,52,62,64,39,40,69,53,51,52,50,53,52,48,40,47,17,29,49,63,72,65,36,58,70,62,27,52,59,56,42,58,79,42,26,41,81,84,36,43,63,56,42,54,54,30,43,48,56,26,35,56,43,29,51,74,30,72,45,66,51,76,79,72,81,64,75,75,75,83,67,76,85,71,74,85,77,83,55,91,66,62,48,70,48,100

Radius of gyration: 18.16 Å; Cα contacts (8 Å, |Δi|>4): 224; chains: 1; bounding box: 49×45×56 Å

Mean predicted aligned error: 9.24 Å

pLDDT: mean 80.79, std 19.5, range [33.78, 95.62]

Sequence (179 aa):
MPDSVIAETSALSTISSPTKLDQLSRQERVVALALRHAMHGICGTDSACWSHLWTSFAPDCGVAAARKAAGALAAFIRQLATHATRQISYHQPLCPCLGEDEHILLKLIALTQHRDWRNASALARHYVHEDGIGDIIAATSRLTVVLSGCRLELPINNSGHRVNEPSPAYAAPGKATLH

Nearest PDB structures (foldseek):
  7vg7-assembly1_B  TM=4.191E-01  e=1.205E+00  Homo sapiens
  5j5u-assembly1_A  TM=2.917E-01  e=4.041E+00  Flavobacterium johnsoniae UW101
  8w8g-assembly2_C  TM=2.300E-01  e=3.451E+00  Homo sapiens

Foldseek 3Di:
DDDDDPPPPPPPPLLDDAFFLVPFDPLLSLVLLLLQLLLCVVVDPDPVSLVVNLVSLCVQQHNVLSNQLSVLSNQLVVLLLVFFPDWQKHFHSPDGTGDPSSSLVSLLLQCLLVVVLVVNLVSSVVTGDPVSSVVNSVSSNSNSVSCVSSVSHGDNPPNPPPPDDPDPPPCDPGMDIRD